Protein AF-A0A4Y7TTW5-F1 (afdb_monomer)

InterPro domains:
  IPR001810 F-box domain [PF12937] (68-120)
  IPR036047 F-box-like domain superfamily [SSF81383] (67-122)

Mean predicted aligned error: 18.16 Å

Solvent-accessible surface area (backbone atoms only — not comparable to full-atom values): 12099 Å² total; per-residue (Å²): 134,79,77,80,62,93,58,67,86,47,78,89,46,100,67,80,79,52,74,68,55,50,54,53,48,52,53,52,47,52,53,53,50,54,51,49,53,54,49,52,55,48,50,54,52,51,50,53,53,50,54,53,50,53,51,50,54,50,50,53,51,60,71,66,32,67,78,78,72,54,56,70,68,59,53,47,53,51,51,51,55,51,68,69,48,74,83,71,57,90,70,49,54,54,59,56,46,33,69,71,43,75,68,40,25,52,53,44,72,72,35,68,79,66,63,75,72,78,88,79,82,77,79,70,86,62,79,79,63,66,81,74,75,74,73,64,93,79,74,74,61,100,77,78,73,85,85,78,87,80,79,85,76,80,80,76,85,86,89,84,86,86,86,90,85,83,91,82,89,85,82,88,86,78,70,93,77,81,72,130

Secondary structure (DSSP, 8-state):
-PPPPTTGGGTTS-----HHHHHHHHHHHHHHHHHHHHHHHHHHHHHHHHHHHHHHHHHHHHHH-GGGTS-HHHHHHHHHHHHHSSSPPSSPHHHHHHTS-HHHHHHHHH-GGGGS--------SSTT--------TT---TT------PPPPPPPPS--PPPP--S----PPPPTT---

Radius of gyration: 36.44 Å; Cα contacts (8 Å, |Δi|>4): 43; chains: 1; bounding box: 102×29×71 Å

Organism: Coprinellus micaceus (NCBI:txid71717)

Foldseek 3Di:
DDDPDPCPVPPPPPDDDDPVVVVVVVVVVVVVVVVVVVVVVVVVVVVVVVVVVVVVVVVVCVVVPVVVVDDLVVVVVVLVVQQVDPPADPVGSLVVQLPPDPSSVCSSVVDCSSVPDHDDPDPVVDVVVDPPPPPPPPPDDVPDDDDDDDDDDDDDDDDDDDDDDDDDDDDDDDDPPPDD

pLDDT: mean 72.81, std 23.51, range [32.44, 98.5]

Sequence (180 aa):
MEDPWPFTQHLDANYVPTSQELDEFEALVAEREAIIDAIDAGMVELERVRTANAQYVRRLRTLGAPVRRLPDDIVLAIFESLVIGEPWSTPHPSVVASHVCRRWTGLALGTPLLWTKIEIRLLLDGLWGKVPQIANENTGAPDGGMKIDYVEPCAPPQNLAAPTVHKGFRTRVGNPTDRL

Structure (mmCIF, N/CA/C/O backbone):
data_AF-A0A4Y7TTW5-F1
#
_entry.id   AF-A0A4Y7TTW5-F1
#
loop_
_atom_site.group_PDB
_atom_site.id
_atom_site.type_symbol
_atom_site.label_atom_id
_atom_site.label_alt_id
_atom_site.label_comp_id
_atom_site.label_asym_id
_atom_site.label_entity_id
_atom_site.label_seq_id
_atom_site.pdbx_PDB_ins_code
_atom_site.Cartn_x
_atom_site.Cartn_y
_atom_site.Cartn_z
_atom_site.occupancy
_atom_site.B_iso_or_equiv
_atom_site.auth_seq_id
_atom_site.auth_comp_id
_atom_site.auth_asym_id
_atom_site.auth_atom_id
_atom_site.pdbx_PDB_model_num
ATOM 1 N N . MET A 1 1 ? -34.837 12.795 13.306 1.00 40.19 1 MET A N 1
ATOM 2 C CA . MET A 1 1 ? -35.490 13.431 14.463 1.00 40.19 1 MET A CA 1
ATOM 3 C C . MET A 1 1 ? -35.190 12.474 15.596 1.00 40.19 1 MET A C 1
ATOM 5 O O . MET A 1 1 ? -35.740 11.386 15.578 1.00 40.19 1 MET A O 1
ATOM 9 N N . GLU A 1 2 ? -34.153 12.748 16.384 1.00 52.72 2 GLU A N 1
ATOM 10 C CA . GLU A 1 2 ? -33.814 11.890 17.526 1.00 52.72 2 GLU A CA 1
ATOM 11 C C . GLU A 1 2 ? -34.871 12.120 18.602 1.00 52.72 2 GLU A C 1
ATOM 13 O O . GLU A 1 2 ? -35.199 13.274 18.891 1.00 52.72 2 GLU A O 1
ATOM 18 N N . ASP A 1 3 ? -35.450 11.042 19.129 1.00 60.59 3 ASP A N 1
ATOM 19 C CA . ASP A 1 3 ? -36.375 11.150 20.251 1.00 60.59 3 ASP A CA 1
ATOM 20 C C . ASP A 1 3 ? -35.634 11.780 21.441 1.00 60.59 3 ASP A C 1
ATOM 22 O O . ASP A 1 3 ? -34.501 11.375 21.729 1.00 60.59 3 ASP A O 1
ATOM 26 N N . PRO A 1 4 ? -36.220 12.789 22.116 1.00 64.81 4 PRO A N 1
ATOM 27 C CA . PRO A 1 4 ? -35.570 13.449 23.238 1.00 64.81 4 PRO A CA 1
ATOM 28 C C . PRO A 1 4 ? -35.200 12.419 24.302 1.00 64.81 4 PRO A C 1
ATOM 30 O O . PRO A 1 4 ? -36.057 11.678 24.783 1.00 64.81 4 PRO A O 1
ATOM 33 N N . TRP A 1 5 ? -33.918 12.372 24.662 1.00 68.44 5 TRP A N 1
ATOM 34 C CA . TRP A 1 5 ? -33.421 11.428 25.653 1.00 68.44 5 TRP A CA 1
ATOM 35 C C . TRP A 1 5 ? -34.174 11.633 26.984 1.00 68.44 5 TRP A C 1
ATOM 37 O O . TRP A 1 5 ? -34.259 12.773 27.460 1.00 68.44 5 TRP A O 1
ATOM 47 N N . PRO A 1 6 ? -34.734 10.574 27.599 1.00 71.06 6 PRO A N 1
ATOM 48 C CA . PRO A 1 6 ? -35.656 10.694 28.733 1.00 71.06 6 PRO A CA 1
ATOM 49 C C . PRO A 1 6 ? -35.081 11.422 29.959 1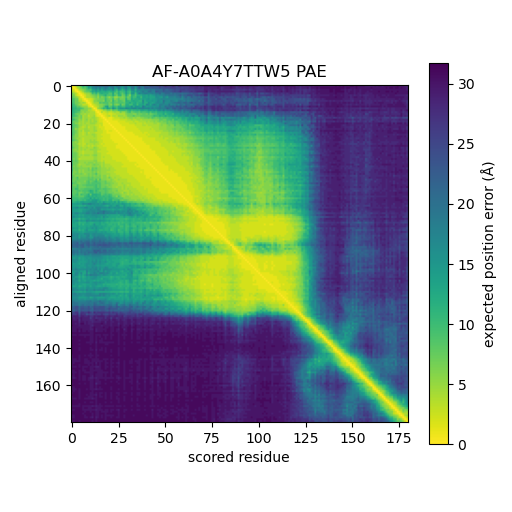.00 71.06 6 PRO A C 1
ATOM 51 O O . PRO A 1 6 ? -35.841 11.946 30.769 1.00 71.06 6 PRO A O 1
ATOM 54 N N . PHE A 1 7 ? -33.756 11.540 30.067 1.00 71.44 7 PHE A N 1
ATOM 55 C CA . PHE A 1 7 ? -33.074 12.138 31.218 1.00 71.44 7 PHE A CA 1
ATOM 56 C C . PHE A 1 7 ? -32.397 13.481 30.919 1.00 71.44 7 PHE A C 1
ATOM 58 O O . PHE A 1 7 ? -31.634 13.989 31.738 1.00 71.44 7 PHE A O 1
ATOM 65 N N . THR A 1 8 ? -32.712 14.105 29.778 1.00 74.69 8 THR A N 1
ATOM 66 C CA . THR A 1 8 ? -32.114 15.390 29.357 1.00 74.69 8 THR A CA 1
ATOM 67 C C . THR A 1 8 ? -32.254 16.482 30.430 1.00 74.69 8 THR A C 1
ATOM 69 O O . THR A 1 8 ? -31.367 17.311 30.598 1.00 74.69 8 THR A O 1
ATOM 72 N N . GLN A 1 9 ? -33.334 16.443 31.216 1.00 75.44 9 GLN A N 1
ATOM 73 C CA . GLN A 1 9 ? -33.619 17.380 32.310 1.00 75.44 9 GLN A CA 1
ATOM 74 C C . GLN A 1 9 ? -32.688 17.260 33.538 1.00 75.44 9 GLN A C 1
ATOM 76 O O . GLN A 1 9 ? -32.715 18.137 34.399 1.00 75.44 9 GLN A O 1
ATOM 81 N N . HIS A 1 10 ? -31.877 16.201 33.638 1.00 73.12 10 HIS A N 1
ATOM 82 C CA . HIS A 1 10 ? -31.007 15.927 34.791 1.00 73.12 10 HIS A CA 1
ATOM 83 C C . HIS A 1 10 ? -29.519 16.227 34.539 1.00 73.12 10 HIS A C 1
ATOM 85 O O . HIS A 1 10 ? -28.733 16.143 35.476 1.00 73.12 10 HIS A O 1
ATOM 91 N N . LEU A 1 11 ? -29.128 16.610 33.314 1.00 69.38 11 LEU A N 1
ATOM 92 C CA . LEU A 1 11 ? -27.720 16.823 32.933 1.00 69.38 11 LEU A CA 1
ATOM 93 C C . LEU A 1 11 ? -27.059 18.039 33.610 1.00 69.38 11 LEU A C 1
ATOM 95 O O . LEU A 1 11 ? -25.856 18.010 33.848 1.00 69.38 11 LEU A O 1
ATOM 99 N N . ASP A 1 12 ? -27.841 19.065 33.966 1.00 63.00 12 ASP A N 1
ATOM 100 C CA . ASP A 1 12 ? -27.359 20.309 34.598 1.00 63.00 12 ASP A CA 1
ATOM 101 C C . ASP A 1 12 ? -27.805 20.465 36.068 1.00 63.00 12 ASP A C 1
ATOM 103 O O . ASP A 1 12 ? -27.573 21.496 36.705 1.00 63.00 12 ASP A O 1
ATOM 107 N N . ALA A 1 13 ? -28.474 19.455 36.629 1.00 71.12 13 ALA A N 1
ATOM 108 C CA . ALA A 1 13 ? -28.897 19.442 38.025 1.00 71.12 13 ALA A CA 1
ATOM 109 C C . ALA A 1 13 ? -27.893 18.638 38.867 1.00 71.12 13 ALA A C 1
ATOM 111 O O . ALA A 1 13 ? -27.373 17.628 38.407 1.00 71.12 13 ALA A O 1
ATOM 112 N N . ASN A 1 14 ? -27.676 19.013 40.137 1.00 78.94 14 ASN A N 1
ATOM 113 C CA . ASN A 1 14 ? -26.988 18.167 41.137 1.00 78.94 14 ASN A CA 1
ATOM 114 C C . ASN A 1 14 ? -27.860 16.953 41.529 1.00 78.94 14 ASN A C 1
ATOM 116 O O . ASN A 1 14 ? -28.123 16.698 42.704 1.00 78.94 14 ASN A O 1
ATOM 120 N N . TYR A 1 15 ? -28.402 16.268 40.532 1.00 82.56 15 TYR A N 1
ATOM 121 C CA . TYR A 1 15 ? -29.315 15.160 40.671 1.00 82.56 15 TYR A CA 1
ATOM 122 C C . TYR A 1 15 ? -28.525 13.885 40.966 1.00 82.56 15 TYR A C 1
ATOM 124 O O . TYR A 1 15 ? -27.524 13.597 40.314 1.00 82.56 15 TYR A O 1
ATOM 132 N N . VAL A 1 16 ? -28.976 13.137 41.971 1.00 84.19 16 VAL A N 1
ATOM 133 C CA . VAL A 1 16 ? -28.389 11.852 42.358 1.00 84.19 16 VAL A CA 1
ATOM 134 C C . VAL A 1 16 ? -29.354 10.757 41.901 1.00 84.19 16 VAL A C 1
ATOM 136 O O . VAL A 1 16 ? -30.448 10.679 42.467 1.00 84.19 16 VAL A O 1
ATOM 139 N N . PRO A 1 17 ? -28.985 9.944 40.895 1.00 84.62 17 PRO A N 1
ATOM 140 C CA . PRO A 1 17 ? -29.837 8.870 40.399 1.00 84.62 17 PRO A CA 1
ATOM 141 C C . PRO A 1 17 ? -30.109 7.809 41.463 1.00 84.62 17 PRO A C 1
ATOM 143 O O . PRO A 1 17 ? -29.261 7.506 42.308 1.00 84.62 17 PRO A O 1
ATOM 146 N N . THR A 1 18 ? -31.293 7.214 41.399 1.00 88.56 18 THR A N 1
ATOM 147 C CA . THR A 1 18 ? -31.642 6.016 42.163 1.00 88.56 18 THR A CA 1
ATOM 148 C C . THR A 1 18 ? -30.970 4.776 41.567 1.00 88.56 18 THR A C 1
ATOM 150 O O . THR A 1 18 ? -30.535 4.781 40.419 1.00 88.56 18 THR A O 1
ATOM 153 N N . SER A 1 19 ? -30.895 3.677 42.326 1.00 88.62 19 SER A N 1
ATOM 154 C CA . SER A 1 19 ? -30.292 2.429 41.830 1.00 88.62 19 SER A CA 1
ATOM 155 C C . SER A 1 19 ? -30.999 1.878 40.589 1.00 88.62 19 SER A C 1
ATOM 157 O O . SER A 1 19 ? -30.339 1.375 39.695 1.00 88.62 19 SER A O 1
ATOM 159 N N . GLN A 1 20 ? -32.325 2.019 40.512 1.00 86.94 20 GLN A N 1
ATOM 160 C CA . GLN A 1 20 ? -33.097 1.585 39.349 1.00 86.94 20 GLN A CA 1
ATOM 161 C C . GLN A 1 20 ? -32.764 2.419 38.101 1.00 86.94 20 GLN A C 1
ATOM 163 O O . GLN A 1 20 ? -32.631 1.872 37.014 1.00 86.94 20 GLN A O 1
ATOM 168 N N . GLU A 1 21 ? -32.592 3.734 38.249 1.00 86.50 21 GLU A N 1
ATOM 169 C CA . GLU A 1 21 ? -32.209 4.606 37.130 1.00 86.50 21 GLU A CA 1
ATOM 170 C C . GLU A 1 21 ? -30.778 4.326 36.659 1.00 86.50 21 GLU A C 1
ATOM 172 O O . GLU A 1 21 ? -30.504 4.414 35.466 1.00 86.50 21 GLU A O 1
ATOM 177 N N . LEU A 1 22 ? -29.876 3.932 37.567 1.00 88.31 22 LEU A N 1
ATOM 178 C CA . LEU A 1 22 ? -28.539 3.464 37.191 1.00 88.31 22 LEU A CA 1
ATOM 179 C C . LEU A 1 22 ? -28.605 2.191 36.334 1.00 88.31 22 LEU A C 1
ATOM 181 O O . LEU A 1 22 ? -27.947 2.145 35.297 1.00 88.31 22 LEU A O 1
ATOM 185 N N . ASP A 1 23 ? -29.436 1.213 36.705 1.00 90.62 23 ASP A N 1
ATOM 186 C CA . ASP A 1 23 ? -29.637 -0.006 35.906 1.00 90.62 23 ASP A CA 1
ATOM 187 C C . ASP A 1 23 ? -30.211 0.324 34.511 1.00 90.62 23 ASP A C 1
ATOM 189 O O . ASP A 1 23 ? -29.796 -0.244 33.498 1.00 90.62 23 ASP A O 1
ATOM 193 N N . GLU A 1 24 ? -31.144 1.280 34.433 1.00 88.31 24 GLU A N 1
ATOM 194 C CA . GLU A 1 24 ? -31.705 1.771 33.168 1.00 88.31 24 GLU A CA 1
ATOM 195 C C . GLU A 1 24 ? -30.649 2.489 32.306 1.00 88.31 24 GLU A C 1
ATOM 197 O O . GLU A 1 24 ? -30.620 2.306 31.085 1.00 88.31 24 GLU A O 1
ATOM 202 N N . PHE A 1 25 ? -29.742 3.265 32.912 1.00 87.94 25 PHE A N 1
ATOM 203 C CA . PHE A 1 25 ? -28.619 3.881 32.197 1.00 87.94 25 PHE A CA 1
ATOM 204 C C . PHE A 1 25 ? -27.651 2.841 31.657 1.00 87.94 25 PHE A C 1
ATOM 206 O O . PHE A 1 25 ? -27.260 2.937 30.496 1.00 87.94 25 PHE A O 1
ATOM 213 N N . GLU A 1 26 ? -27.276 1.854 32.468 1.00 92.00 26 GLU A N 1
ATOM 214 C CA . GLU A 1 26 ? -26.383 0.781 32.037 1.00 92.00 26 GLU A CA 1
ATOM 215 C C . GLU A 1 26 ? -26.992 -0.006 30.875 1.00 92.00 26 GLU A C 1
ATOM 217 O O . GLU A 1 26 ? -26.307 -0.266 29.886 1.00 92.00 26 GLU A O 1
ATOM 222 N N . ALA A 1 27 ? -28.294 -0.303 30.930 1.00 92.19 27 ALA A N 1
ATOM 223 C CA . ALA A 1 27 ? -28.998 -0.959 29.833 1.00 92.19 27 ALA A CA 1
ATOM 224 C C . ALA A 1 27 ? -28.984 -0.120 28.542 1.00 92.19 27 ALA A C 1
ATOM 226 O O . ALA A 1 27 ? -28.714 -0.652 27.463 1.00 92.19 27 ALA A O 1
ATOM 227 N N . LEU A 1 28 ? -29.228 1.192 28.640 1.00 90.62 28 LEU A N 1
ATOM 228 C CA . LEU A 1 28 ? -29.180 2.103 27.492 1.00 90.62 28 LEU A CA 1
ATOM 229 C C . LEU A 1 28 ? -27.765 2.257 26.926 1.00 90.62 28 LEU A C 1
ATOM 231 O O . LEU A 1 28 ? -27.595 2.298 25.708 1.00 90.62 28 LEU A O 1
ATOM 235 N N . VAL A 1 29 ? -26.749 2.346 27.785 1.00 93.38 29 VAL A N 1
ATOM 236 C CA . VAL A 1 29 ? -25.346 2.400 27.359 1.00 93.38 29 VAL A CA 1
ATOM 237 C C . VAL A 1 29 ? -24.987 1.115 26.625 1.00 93.38 29 VAL A C 1
ATOM 239 O O . VAL A 1 29 ? -24.511 1.197 25.497 1.00 93.38 29 VAL A O 1
ATOM 242 N N . ALA A 1 30 ? -25.318 -0.050 27.186 1.00 96.00 30 ALA A N 1
ATOM 243 C CA . ALA A 1 30 ? -25.062 -1.341 26.555 1.00 96.00 30 ALA A CA 1
ATOM 244 C C . ALA A 1 30 ? -25.761 -1.478 25.189 1.00 96.00 30 ALA A C 1
ATOM 246 O O . ALA A 1 30 ? -25.174 -1.992 24.237 1.00 96.00 30 ALA A O 1
ATOM 247 N N . GLU A 1 31 ? -26.997 -0.984 25.050 1.00 94.94 31 GLU A N 1
ATOM 248 C CA . GLU A 1 31 ? -27.697 -0.947 23.760 1.00 94.94 31 GLU A CA 1
ATOM 249 C C . GLU A 1 31 ? -26.951 -0.078 22.734 1.00 94.94 31 GLU A C 1
ATOM 251 O O . GLU A 1 31 ? -26.759 -0.483 21.584 1.00 94.94 31 GLU A O 1
ATOM 256 N N . ARG A 1 32 ? -26.512 1.121 23.134 1.00 94.81 32 ARG A N 1
ATOM 257 C CA . ARG A 1 32 ? -25.793 2.042 22.242 1.00 94.81 32 ARG A CA 1
ATOM 258 C C . ARG A 1 32 ? -24.409 1.523 21.874 1.00 94.81 32 ARG A C 1
ATOM 260 O O . ARG A 1 32 ? -24.029 1.647 20.712 1.00 94.81 32 ARG A O 1
ATOM 267 N N . GLU A 1 33 ? -23.699 0.908 22.811 1.00 97.44 33 GLU A N 1
ATOM 268 C CA . GLU A 1 33 ? -22.424 0.233 22.561 1.00 97.44 33 GLU A CA 1
ATOM 269 C C . GLU A 1 33 ? -22.593 -0.913 21.560 1.00 97.44 33 GLU A C 1
ATOM 271 O O . GLU A 1 33 ? -21.849 -0.975 20.587 1.00 97.44 33 GLU A O 1
ATOM 276 N N . ALA A 1 34 ? -23.641 -1.734 21.685 1.00 97.81 34 ALA A N 1
ATOM 277 C CA . ALA A 1 34 ? -23.914 -2.797 20.716 1.00 97.81 34 ALA A CA 1
ATOM 278 C C . ALA A 1 34 ? -24.182 -2.260 19.294 1.00 97.81 34 A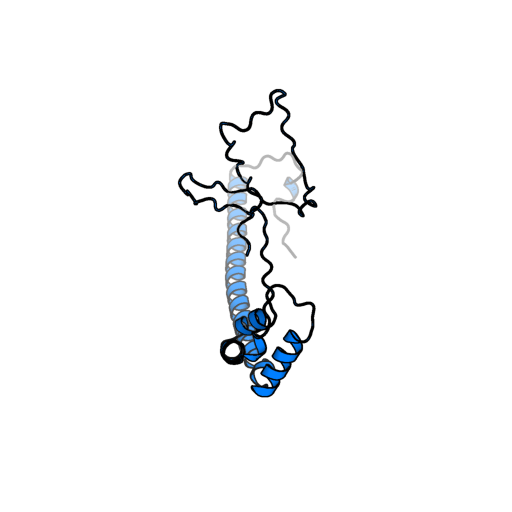LA A C 1
ATOM 280 O O . ALA A 1 34 ? -23.797 -2.886 18.302 1.00 97.81 34 ALA A O 1
ATOM 281 N N . ILE A 1 35 ? -24.830 -1.094 19.169 1.00 97.75 35 ILE A N 1
ATOM 282 C CA . ILE A 1 35 ? -25.019 -0.423 17.873 1.00 97.75 35 ILE A CA 1
ATOM 283 C C . ILE A 1 35 ? -23.680 0.075 17.319 1.00 97.75 35 ILE A C 1
ATOM 285 O O . ILE A 1 35 ? -23.423 -0.096 16.126 1.00 97.75 35 ILE A O 1
ATOM 289 N N . ILE A 1 36 ? -22.836 0.676 18.162 1.00 98.19 36 ILE A N 1
ATOM 290 C CA . ILE A 1 36 ? -21.491 1.125 17.775 1.00 98.19 36 ILE A CA 1
ATOM 291 C C . ILE A 1 36 ? -20.669 -0.066 17.279 1.00 98.19 36 ILE A C 1
ATOM 293 O O . ILE A 1 36 ? -20.159 -0.017 16.163 1.00 98.19 36 ILE A O 1
ATOM 297 N N . ASP A 1 37 ? -20.649 -1.171 18.022 1.00 98.38 37 ASP A N 1
ATOM 298 C CA . ASP A 1 37 ? -19.934 -2.391 17.645 1.00 98.38 37 ASP A CA 1
ATOM 299 C C . ASP A 1 37 ? -20.419 -2.953 16.301 1.00 98.38 37 ASP A C 1
ATOM 301 O O . ASP A 1 37 ? -19.624 -3.392 15.464 1.00 98.38 37 ASP A O 1
ATOM 305 N N . ALA A 1 38 ? -21.731 -2.919 16.053 1.00 98.12 38 ALA A N 1
ATOM 306 C CA . ALA A 1 38 ? -22.300 -3.351 14.780 1.00 98.12 38 ALA A CA 1
ATOM 307 C C . ALA A 1 38 ? -21.883 -2.435 13.615 1.00 98.12 38 ALA A C 1
ATOM 309 O O . ALA A 1 38 ? -21.588 -2.923 12.517 1.00 98.12 38 ALA A O 1
ATOM 310 N N . ILE A 1 39 ? -21.840 -1.118 13.838 1.00 98.25 39 ILE A N 1
ATOM 311 C CA . ILE A 1 39 ? -21.359 -0.144 12.850 1.00 98.25 39 ILE A CA 1
ATOM 312 C C . ILE A 1 39 ? -19.873 -0.367 12.570 1.00 98.25 39 ILE A C 1
ATOM 314 O O . ILE A 1 39 ? -19.487 -0.443 11.402 1.00 98.25 39 ILE A O 1
ATOM 318 N N . ASP A 1 40 ? -19.059 -0.531 13.609 1.00 98.44 40 ASP A N 1
ATOM 319 C CA . ASP A 1 40 ? -17.620 -0.752 13.491 1.00 98.44 40 ASP A CA 1
ATOM 320 C C . ASP A 1 40 ? -17.318 -2.056 12.745 1.00 98.44 40 ASP A C 1
ATOM 322 O O . ASP A 1 40 ? -16.493 -2.079 11.825 1.00 98.44 40 ASP A O 1
ATOM 326 N N . ALA A 1 41 ? -18.057 -3.130 13.037 1.00 97.50 41 ALA A N 1
ATOM 327 C CA . ALA A 1 41 ? -17.984 -4.372 12.272 1.00 97.50 41 ALA A CA 1
ATOM 328 C C . ALA A 1 41 ? -18.329 -4.151 10.787 1.00 97.50 41 ALA A C 1
ATOM 330 O O . ALA A 1 41 ? -17.643 -4.665 9.895 1.00 97.50 41 ALA A O 1
ATOM 331 N N . GLY A 1 42 ? -19.353 -3.339 10.505 1.00 98.31 42 GLY A N 1
ATOM 332 C CA . GLY A 1 42 ? -19.706 -2.925 9.149 1.00 98.31 42 GLY A CA 1
ATOM 333 C C . GLY A 1 42 ? -18.588 -2.140 8.456 1.00 98.31 42 GLY A C 1
ATOM 334 O O . GLY A 1 42 ? -18.258 -2.422 7.302 1.00 98.31 42 GLY A O 1
ATOM 335 N N . MET A 1 43 ? -17.959 -1.191 9.152 1.00 98.31 43 MET A N 1
ATOM 336 C CA . MET A 1 43 ? -16.842 -0.399 8.631 1.00 98.31 43 MET A CA 1
ATOM 337 C C . MET A 1 43 ? -15.639 -1.273 8.271 1.00 98.31 43 MET A C 1
ATOM 339 O O . MET A 1 43 ? -15.047 -1.085 7.205 1.00 98.31 43 MET A O 1
ATOM 343 N N . VAL A 1 44 ? -15.308 -2.256 9.112 1.00 98.38 44 VAL A N 1
ATOM 344 C CA . VAL A 1 44 ? -14.222 -3.210 8.847 1.00 98.38 44 VAL A CA 1
ATOM 345 C C . VAL A 1 44 ? -14.482 -3.995 7.560 1.00 98.38 44 VAL A C 1
ATOM 347 O O . VAL A 1 44 ? -13.592 -4.100 6.710 1.00 98.38 44 VAL A O 1
ATOM 350 N N . GLU A 1 45 ? -15.698 -4.511 7.369 1.00 97.88 45 GLU A N 1
ATOM 351 C CA . GLU A 1 45 ? -16.034 -5.261 6.155 1.00 97.88 45 GLU A CA 1
ATOM 352 C C . GLU A 1 45 ? -16.033 -4.366 4.909 1.00 97.88 45 GLU A C 1
ATOM 354 O O . GLU A 1 45 ? -15.476 -4.739 3.870 1.00 97.88 45 GLU A O 1
ATOM 359 N N . LEU A 1 46 ? -16.589 -3.155 5.000 1.00 98.31 46 LEU A N 1
ATOM 360 C CA . LEU A 1 46 ? -16.570 -2.204 3.889 1.00 98.31 46 LEU A CA 1
ATOM 361 C C . LEU A 1 46 ? -15.138 -1.825 3.492 1.00 98.31 46 LEU A C 1
ATOM 363 O O . LEU A 1 46 ? -14.829 -1.789 2.296 1.00 98.31 46 LEU A O 1
ATOM 367 N N . GLU A 1 47 ? -14.241 -1.597 4.453 1.00 98.44 47 GLU A N 1
ATOM 368 C CA . GLU A 1 47 ? -12.840 -1.293 4.152 1.00 98.44 47 GLU A CA 1
ATOM 369 C C . GLU A 1 47 ? -12.127 -2.502 3.531 1.00 98.44 47 GLU A C 1
ATOM 371 O O . GLU A 1 47 ? -11.336 -2.356 2.591 1.00 98.44 47 GLU A O 1
ATOM 376 N N . ARG A 1 48 ? -12.458 -3.726 3.955 1.00 98.25 48 ARG A N 1
ATOM 377 C CA . ARG A 1 48 ? -11.959 -4.953 3.315 1.00 98.25 48 ARG A CA 1
ATOM 378 C C . ARG A 1 48 ? -12.385 -5.031 1.847 1.00 98.25 48 ARG A C 1
ATOM 380 O O . ARG A 1 48 ? -11.560 -5.292 0.967 1.00 98.25 48 ARG A O 1
ATOM 387 N N . VAL A 1 49 ? -13.654 -4.759 1.549 1.00 98.31 49 VAL A N 1
ATOM 388 C CA . VAL A 1 49 ? -14.169 -4.750 0.170 1.00 98.31 49 VAL A CA 1
ATOM 389 C C . VAL A 1 49 ? -13.524 -3.630 -0.648 1.00 98.31 49 VAL A C 1
ATOM 391 O O . VAL A 1 49 ? -13.103 -3.851 -1.790 1.00 98.31 49 VAL A O 1
ATOM 394 N N . ARG A 1 50 ? -13.392 -2.432 -0.073 1.00 98.50 50 ARG A N 1
ATOM 395 C CA . ARG A 1 50 ? -12.750 -1.278 -0.710 1.00 98.50 50 ARG A CA 1
ATOM 396 C C . ARG A 1 50 ? -11.295 -1.567 -1.062 1.00 98.50 50 ARG A C 1
ATOM 398 O O . ARG A 1 50 ? -10.888 -1.343 -2.204 1.00 98.50 50 ARG A O 1
ATOM 405 N N . THR A 1 51 ? -10.516 -2.085 -0.117 1.00 98.31 51 THR A N 1
ATOM 406 C CA . THR A 1 51 ? -9.098 -2.411 -0.325 1.00 98.31 51 THR A CA 1
ATOM 407 C C . THR A 1 51 ? -8.923 -3.492 -1.390 1.00 98.31 51 THR A C 1
ATOM 409 O O . THR A 1 51 ? -8.078 -3.337 -2.277 1.00 98.31 51 THR A O 1
ATOM 412 N N . ALA A 1 52 ? -9.761 -4.534 -1.394 1.00 98.00 52 ALA A N 1
ATOM 413 C CA . ALA A 1 52 ? -9.748 -5.565 -2.431 1.00 98.00 52 ALA A CA 1
ATOM 414 C C . ALA A 1 52 ? -10.031 -4.989 -3.833 1.00 98.00 52 ALA A C 1
ATOM 416 O O . ALA A 1 52 ? -9.283 -5.249 -4.783 1.00 98.00 52 ALA A O 1
ATOM 417 N N . ASN A 1 53 ? -11.057 -4.143 -3.966 1.00 98.25 53 ASN A N 1
ATOM 418 C CA . ASN A 1 53 ? -11.392 -3.490 -5.235 1.00 98.25 53 ASN A CA 1
ATOM 419 C C . ASN A 1 53 ? -10.297 -2.521 -5.698 1.00 98.25 53 ASN A C 1
ATOM 421 O O . ASN A 1 53 ? -9.910 -2.532 -6.869 1.00 98.25 53 ASN A O 1
ATOM 425 N N . ALA A 1 54 ? -9.737 -1.723 -4.788 1.00 98.12 54 ALA A N 1
ATOM 426 C CA . ALA A 1 54 ? -8.634 -0.818 -5.095 1.00 98.12 54 ALA A CA 1
AT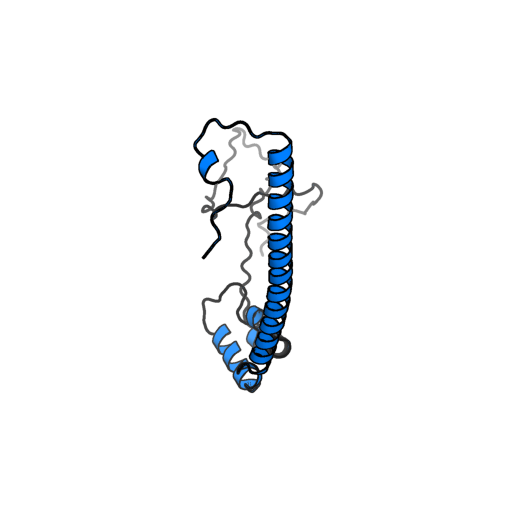OM 427 C C . ALA A 1 54 ? -7.406 -1.583 -5.618 1.00 98.12 54 ALA A C 1
ATOM 429 O O . ALA A 1 54 ? -6.792 -1.184 -6.615 1.00 98.12 54 ALA A O 1
ATOM 430 N N . GLN A 1 55 ? -7.074 -2.725 -5.003 1.00 97.69 55 GLN A N 1
ATOM 431 C CA . GLN A 1 55 ? -6.013 -3.605 -5.491 1.00 97.69 55 GLN A CA 1
ATOM 432 C C . GLN A 1 55 ? -6.325 -4.166 -6.882 1.00 97.69 55 GLN A C 1
ATOM 434 O O . GLN A 1 55 ? -5.440 -4.187 -7.741 1.00 97.69 55 GLN A O 1
ATOM 439 N N . TYR A 1 56 ? -7.564 -4.595 -7.129 1.00 97.31 56 TYR A N 1
ATOM 440 C CA . TYR A 1 56 ? -7.987 -5.111 -8.429 1.00 97.31 56 TYR A CA 1
ATOM 441 C C . TYR A 1 56 ? -7.861 -4.052 -9.534 1.00 97.31 56 TYR A C 1
ATOM 443 O O . TYR A 1 56 ? -7.196 -4.286 -10.547 1.00 97.31 56 TYR A O 1
ATOM 451 N N . VAL A 1 57 ? -8.374 -2.841 -9.297 1.00 97.44 57 VAL A N 1
ATOM 452 C CA . VAL A 1 57 ? -8.237 -1.699 -10.216 1.00 97.44 57 VAL A CA 1
ATOM 453 C C . VAL A 1 57 ? -6.765 -1.374 -10.479 1.00 97.44 57 VAL A C 1
ATOM 455 O O . VAL A 1 57 ? -6.370 -1.181 -11.631 1.00 97.44 57 VAL A O 1
ATOM 458 N N . ARG A 1 58 ? -5.917 -1.359 -9.440 1.00 95.44 58 ARG A N 1
ATOM 459 C CA . ARG A 1 58 ? -4.472 -1.128 -9.593 1.00 95.44 58 ARG A CA 1
ATOM 460 C C . ARG A 1 58 ? -3.820 -2.184 -10.487 1.00 95.44 58 ARG A C 1
ATOM 462 O O . ARG A 1 58 ? -3.009 -1.833 -11.347 1.00 95.44 58 ARG A O 1
ATOM 469 N N . ARG A 1 59 ? -4.169 -3.463 -10.317 1.00 92.50 59 ARG A N 1
ATOM 470 C CA . ARG A 1 59 ? -3.661 -4.558 -11.160 1.00 92.50 59 ARG A CA 1
ATOM 471 C C . ARG A 1 59 ? -4.064 -4.353 -12.618 1.00 92.50 59 ARG A C 1
ATOM 473 O O . ARG A 1 59 ? -3.186 -4.364 -13.476 1.00 92.50 59 ARG A O 1
ATOM 480 N N . LEU A 1 60 ? -5.340 -4.075 -12.893 1.00 93.00 60 LEU A N 1
ATOM 481 C CA . LEU A 1 60 ? -5.825 -3.817 -14.255 1.00 93.00 60 LEU A CA 1
ATOM 482 C C . LEU A 1 60 ? -5.137 -2.609 -14.902 1.00 93.00 60 LEU A C 1
ATOM 484 O O . LEU A 1 60 ? -4.666 -2.704 -16.033 1.00 93.00 60 LEU A O 1
ATOM 488 N N . ARG A 1 61 ? -4.987 -1.498 -14.170 1.00 91.06 61 ARG A N 1
ATOM 489 C CA . ARG A 1 61 ? -4.244 -0.321 -14.655 1.00 91.06 61 ARG A CA 1
ATOM 490 C C . ARG A 1 61 ? -2.788 -0.651 -14.964 1.00 91.06 61 ARG A C 1
ATOM 492 O O . ARG A 1 61 ? -2.254 -0.183 -15.962 1.00 91.06 61 ARG A O 1
ATOM 499 N N . THR A 1 62 ? -2.161 -1.494 -14.146 1.00 87.19 62 THR A N 1
ATOM 500 C CA . THR A 1 62 ? -0.780 -1.933 -14.372 1.00 87.19 62 THR A CA 1
ATOM 501 C C . THR A 1 62 ? -0.680 -2.806 -15.624 1.00 87.19 62 THR A C 1
ATOM 503 O O . THR A 1 62 ? 0.271 -2.646 -16.383 1.00 87.19 62 THR A O 1
ATOM 506 N N . LEU A 1 63 ? -1.649 -3.695 -15.881 1.00 86.06 63 LEU A N 1
ATOM 507 C CA . LEU A 1 63 ? -1.725 -4.469 -17.130 1.00 86.06 63 LEU A CA 1
ATOM 508 C C . LEU A 1 63 ? -1.926 -3.562 -18.352 1.00 86.06 63 LEU A C 1
ATOM 510 O O . LEU A 1 63 ? -1.298 -3.779 -19.384 1.00 86.06 63 LEU A O 1
ATOM 514 N N . GLY A 1 64 ? -2.765 -2.535 -18.219 1.00 86.12 64 GLY A N 1
ATOM 515 C CA . GLY A 1 64 ? -3.054 -1.572 -19.279 1.00 86.12 64 GLY A CA 1
ATOM 516 C C . GLY A 1 64 ? -1.966 -0.520 -19.512 1.00 86.12 64 GLY A C 1
ATOM 517 O O . GLY A 1 64 ? -2.079 0.234 -20.482 1.00 86.12 64 GLY A O 1
ATOM 518 N N . ALA A 1 65 ? -0.936 -0.463 -18.661 1.00 84.62 65 ALA A N 1
ATOM 519 C CA . ALA A 1 65 ? 0.085 0.578 -18.684 1.00 84.62 65 ALA A CA 1
ATOM 520 C C . ALA A 1 65 ? 0.799 0.647 -20.053 1.00 84.62 65 ALA A C 1
ATOM 522 O O . ALA A 1 65 ? 1.258 -0.390 -20.546 1.00 84.62 65 ALA A O 1
ATOM 523 N N . PRO A 1 66 ? 0.952 1.845 -20.658 1.00 80.50 66 PRO A N 1
ATOM 524 C CA . PRO A 1 66 ? 1.552 2.007 -21.987 1.00 80.50 66 PRO A CA 1
ATOM 525 C C . PRO A 1 66 ? 2.941 1.378 -22.116 1.00 80.50 6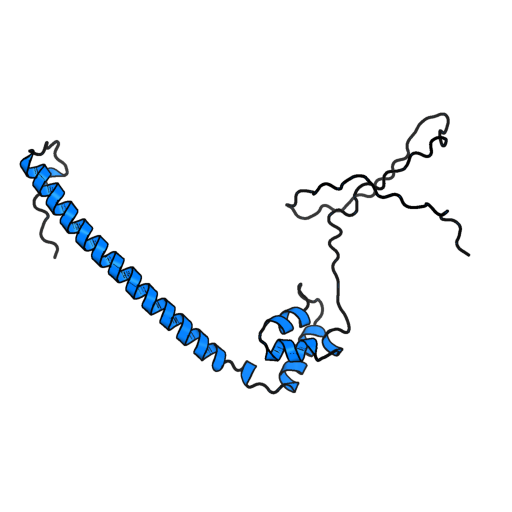6 PRO A C 1
ATOM 527 O O . PRO A 1 66 ? 3.257 0.776 -23.137 1.00 80.50 66 PRO A O 1
ATOM 530 N N . VAL A 1 67 ? 3.729 1.427 -21.039 1.00 81.19 67 VAL A N 1
ATOM 531 C CA . VAL A 1 67 ? 5.085 0.869 -20.967 1.00 81.19 67 VAL A CA 1
ATOM 532 C C . VAL A 1 67 ? 5.163 -0.617 -21.332 1.00 81.19 67 VAL A C 1
ATOM 534 O O . VAL A 1 67 ? 6.180 -1.079 -21.839 1.00 81.19 67 VAL A O 1
ATOM 537 N N . ARG A 1 68 ? 4.079 -1.378 -21.130 1.00 81.12 68 ARG A N 1
ATOM 538 C CA . ARG A 1 68 ? 4.023 -2.799 -21.499 1.00 81.12 6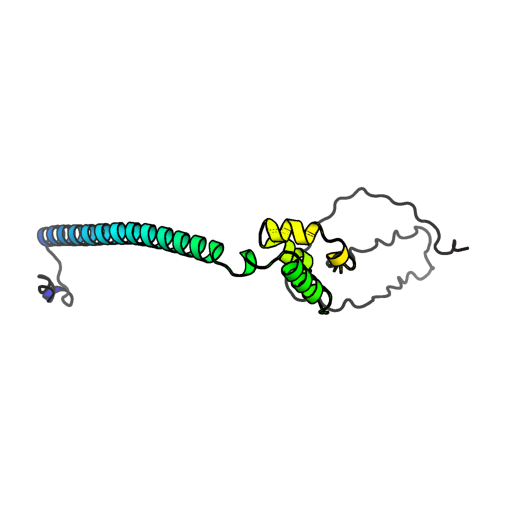8 ARG A CA 1
ATOM 539 C C . ARG A 1 68 ? 3.865 -3.024 -23.001 1.00 81.12 68 ARG A C 1
ATOM 541 O O . ARG A 1 68 ? 4.214 -4.103 -23.463 1.00 81.12 68 ARG A O 1
ATOM 548 N N . ARG A 1 69 ? 3.348 -2.035 -23.737 1.00 84.38 69 ARG A N 1
ATOM 549 C CA . ARG A 1 69 ? 3.092 -2.103 -25.186 1.00 84.38 69 ARG A CA 1
ATOM 550 C C . ARG A 1 69 ? 4.219 -1.513 -26.023 1.00 84.38 69 ARG A C 1
ATOM 552 O O . ARG A 1 69 ? 4.243 -1.740 -27.225 1.00 84.38 69 ARG A O 1
ATOM 559 N N . LEU A 1 70 ? 5.118 -0.744 -25.408 1.00 88.94 70 LEU A N 1
ATOM 560 C CA . LEU A 1 70 ? 6.291 -0.227 -26.102 1.00 88.94 70 LEU A CA 1
ATOM 561 C C . LEU A 1 70 ? 7.145 -1.403 -26.586 1.00 88.94 70 LEU A C 1
ATOM 563 O O . LEU A 1 70 ? 7.359 -2.313 -25.787 1.00 88.94 70 LEU A O 1
ATOM 567 N N . PRO A 1 71 ? 7.634 -1.396 -27.831 1.00 92.19 71 PRO A N 1
ATOM 568 C CA . PRO A 1 71 ? 8.693 -2.289 -28.302 1.00 92.19 71 PRO A CA 1
ATOM 569 C C . PRO A 1 71 ? 9.982 -2.191 -27.461 1.00 92.19 71 PRO A C 1
ATOM 571 O O . PRO A 1 71 ? 10.170 -1.222 -26.723 1.00 92.19 71 PRO A O 1
ATOM 574 N N . ASP A 1 72 ? 10.836 -3.220 -27.500 1.00 93.06 72 ASP A N 1
ATOM 575 C CA . ASP A 1 72 ? 12.062 -3.282 -26.680 1.00 93.06 72 ASP A CA 1
ATOM 576 C C . ASP A 1 72 ? 13.077 -2.191 -27.056 1.00 93.06 72 ASP A C 1
ATOM 578 O O . ASP A 1 72 ? 13.649 -1.564 -26.170 1.00 93.06 72 ASP A O 1
ATOM 582 N N . ASP A 1 73 ? 13.233 -1.900 -28.345 1.00 93.12 73 ASP A N 1
ATOM 583 C CA . ASP A 1 73 ? 14.084 -0.836 -28.890 1.00 93.12 73 ASP A CA 1
ATOM 584 C C . ASP A 1 73 ? 13.691 0.553 -28.371 1.00 93.12 73 ASP A C 1
ATOM 586 O O . ASP A 1 73 ? 14.553 1.327 -27.962 1.00 93.12 73 ASP A O 1
ATOM 590 N N . ILE A 1 74 ? 12.391 0.850 -28.290 1.00 94.19 74 ILE A N 1
ATOM 591 C CA . ILE A 1 74 ? 11.911 2.127 -27.745 1.00 94.19 74 ILE A CA 1
ATOM 592 C C . ILE A 1 74 ? 12.213 2.236 -26.245 1.00 94.19 74 ILE A C 1
ATOM 594 O O . ILE A 1 74 ? 12.592 3.302 -25.763 1.00 94.19 74 ILE A O 1
ATOM 598 N N . VAL A 1 75 ? 12.067 1.142 -25.491 1.00 93.06 75 VAL A N 1
ATOM 599 C CA . VAL A 1 75 ? 12.412 1.121 -24.059 1.00 93.06 75 VAL A CA 1
ATOM 600 C C . VAL A 1 75 ? 13.916 1.325 -23.858 1.00 93.06 75 VAL A C 1
ATOM 602 O O . VAL A 1 75 ? 14.309 2.094 -22.982 1.00 93.06 75 VAL A O 1
ATOM 605 N N . LEU A 1 76 ? 14.750 0.692 -24.682 1.00 93.50 76 LEU A N 1
ATOM 606 C CA . LEU A 1 76 ? 16.202 0.865 -24.640 1.00 93.50 76 LEU A CA 1
ATOM 607 C C . LEU A 1 76 ? 16.619 2.294 -25.001 1.00 93.50 76 LEU A C 1
ATOM 609 O O . LEU A 1 76 ? 17.407 2.882 -24.267 1.00 93.50 76 LEU A O 1
ATOM 613 N N . ALA A 1 77 ? 16.019 2.900 -26.029 1.00 93.50 77 ALA A N 1
ATOM 614 C CA . ALA A 1 77 ? 16.271 4.297 -26.388 1.00 93.50 77 ALA A CA 1
ATOM 615 C C . ALA A 1 77 ? 15.929 5.270 -25.242 1.00 93.50 77 ALA A C 1
ATOM 617 O O . ALA A 1 77 ? 16.631 6.259 -25.017 1.00 93.50 77 ALA A O 1
ATOM 618 N N . ILE A 1 78 ? 14.874 4.975 -24.471 1.00 91.62 78 ILE A N 1
ATOM 619 C CA . ILE A 1 78 ? 14.550 5.724 -23.250 1.00 91.62 78 ILE A CA 1
ATOM 620 C C . ILE A 1 78 ? 15.658 5.539 -22.204 1.00 91.62 78 ILE A C 1
ATOM 622 O O . ILE A 1 78 ? 16.103 6.525 -21.621 1.00 91.62 78 ILE A O 1
ATOM 626 N N . PHE A 1 79 ? 16.124 4.309 -21.965 1.00 92.62 79 PHE A N 1
ATOM 627 C CA . PHE A 1 79 ? 17.195 4.048 -20.994 1.00 92.62 79 PHE A CA 1
ATOM 628 C C . PHE A 1 79 ? 18.499 4.752 -21.368 1.00 92.62 79 PHE A C 1
ATOM 630 O O . PHE A 1 79 ? 19.113 5.382 -20.513 1.00 92.62 79 PHE A O 1
ATOM 637 N N . GLU A 1 80 ? 18.891 4.700 -22.637 1.00 91.00 80 GLU A N 1
ATOM 638 C CA . GLU A 1 80 ? 20.084 5.381 -23.143 1.00 91.00 80 GLU A CA 1
ATOM 639 C C . GLU A 1 80 ? 19.979 6.895 -22.950 1.00 91.00 80 GLU A C 1
ATOM 641 O O . GLU A 1 80 ? 20.911 7.524 -22.451 1.00 91.00 80 GLU A O 1
ATOM 646 N N . SER A 1 81 ? 18.808 7.473 -23.232 1.00 89.44 81 SER A N 1
ATOM 647 C CA . SER A 1 81 ? 18.551 8.900 -23.008 1.00 89.44 81 SER A CA 1
ATOM 648 C C . SER A 1 81 ? 18.708 9.300 -21.533 1.00 89.44 81 SER A C 1
ATOM 650 O O . SER A 1 81 ? 19.209 10.384 -21.240 1.00 89.44 81 SER A O 1
ATOM 652 N N . LEU A 1 82 ? 18.321 8.426 -20.595 1.00 86.19 82 LEU A N 1
ATOM 653 C CA . LEU A 1 82 ? 18.484 8.661 -19.154 1.00 86.19 82 LEU A CA 1
ATOM 654 C C . LEU A 1 82 ? 19.949 8.595 -18.701 1.00 86.19 82 LEU A C 1
ATOM 656 O O . LEU A 1 82 ? 20.324 9.300 -17.769 1.00 86.19 82 LEU A O 1
ATOM 660 N N . VAL A 1 83 ? 20.769 7.757 -19.340 1.00 86.31 83 VAL A N 1
ATOM 661 C CA . VAL A 1 83 ? 22.201 7.617 -19.025 1.00 86.31 83 VAL A CA 1
ATOM 662 C C . VAL A 1 83 ? 23.030 8.731 -19.675 1.00 86.31 83 VAL A C 1
ATOM 664 O O . VAL A 1 83 ? 24.048 9.128 -19.127 1.00 86.31 83 VAL A O 1
ATOM 667 N N . ILE A 1 84 ? 22.593 9.308 -20.795 1.00 84.75 84 ILE A N 1
ATOM 668 C CA . ILE A 1 84 ? 23.277 10.459 -21.413 1.00 84.75 84 ILE A CA 1
ATOM 669 C C . ILE A 1 84 ? 23.046 11.756 -20.613 1.00 84.75 84 ILE A C 1
ATOM 671 O O . ILE A 1 84 ? 23.903 12.640 -20.597 1.00 84.75 84 ILE A O 1
ATOM 675 N N . GLY A 1 85 ? 21.897 11.885 -19.943 1.00 78.38 85 GLY A N 1
ATOM 676 C CA . GLY A 1 85 ? 21.540 13.064 -19.154 1.00 78.38 85 GLY A CA 1
ATOM 677 C C . GLY A 1 85 ? 22.283 13.145 -17.819 1.00 78.38 85 GLY A C 1
ATOM 678 O O . GLY A 1 85 ? 21.754 12.726 -16.792 1.00 78.38 85 GLY A O 1
ATOM 679 N N . GLU A 1 86 ? 23.493 13.703 -17.818 1.00 76.06 86 GLU A N 1
ATOM 680 C CA . GLU A 1 86 ? 24.216 14.067 -16.593 1.00 76.06 86 GLU A CA 1
ATOM 681 C C . GLU A 1 86 ? 23.761 15.438 -16.043 1.00 76.06 86 GLU A C 1
ATOM 683 O O . GLU A 1 86 ? 23.421 16.332 -16.825 1.00 76.06 86 GLU A O 1
ATOM 688 N N . PRO A 1 87 ? 23.780 15.654 -14.712 1.00 78.38 87 PRO A N 1
ATOM 689 C CA . PRO A 1 87 ? 24.216 14.728 -13.664 1.00 78.38 87 PRO A CA 1
ATOM 690 C C . PRO A 1 87 ? 23.165 13.659 -13.332 1.00 78.38 87 PRO A C 1
ATOM 692 O O . PRO A 1 87 ? 21.964 13.925 -13.315 1.00 78.38 87 PRO A O 1
ATOM 695 N N . TRP A 1 88 ? 23.621 12.452 -12.997 1.00 81.25 88 TRP A N 1
ATOM 696 C CA . TRP A 1 88 ? 22.726 11.347 -12.653 1.00 81.25 88 TRP A CA 1
ATOM 697 C C . TRP A 1 88 ? 22.163 11.429 -11.236 1.00 81.25 88 TRP A C 1
ATOM 699 O O . TRP A 1 88 ? 22.832 11.863 -10.293 1.00 81.25 88 TRP A O 1
ATOM 709 N N . SER A 1 89 ? 20.940 10.921 -11.075 1.00 77.69 89 SER A N 1
ATOM 710 C CA . SER A 1 89 ? 20.356 10.646 -9.764 1.00 77.69 89 SER A CA 1
ATOM 711 C C . SER A 1 89 ? 21.099 9.516 -9.044 1.00 77.69 89 SER A C 1
ATOM 713 O O . SER A 1 89 ? 21.651 8.617 -9.679 1.00 77.69 89 SER A O 1
ATOM 715 N N . THR A 1 90 ? 21.035 9.513 -7.711 1.00 81.00 90 THR A N 1
ATOM 716 C CA . THR A 1 90 ? 21.406 8.356 -6.885 1.00 81.00 90 THR A CA 1
ATOM 717 C C . THR A 1 90 ? 20.119 7.651 -6.436 1.00 81.00 90 THR A C 1
ATOM 719 O O . THR A 1 90 ? 19.315 8.289 -5.754 1.00 81.00 90 THR A O 1
ATOM 722 N N . PRO A 1 91 ? 19.892 6.366 -6.771 1.00 83.94 91 PRO A N 1
ATOM 723 C CA . PRO A 1 91 ? 20.774 5.464 -7.518 1.00 83.94 91 PRO A CA 1
ATOM 724 C C . PRO A 1 91 ? 20.782 5.735 -9.036 1.00 83.94 91 PRO A C 1
ATOM 726 O O . PRO A 1 91 ? 19.868 6.367 -9.568 1.00 83.94 91 PRO A O 1
ATOM 729 N N . HIS A 1 92 ? 21.818 5.225 -9.717 1.00 88.12 92 HIS A N 1
ATOM 730 C CA . HIS A 1 92 ? 22.046 5.387 -11.160 1.00 88.12 92 HIS A CA 1
ATOM 731 C C . HIS A 1 92 ? 20.793 5.033 -11.992 1.00 88.12 92 HIS A C 1
ATOM 733 O O . HIS A 1 92 ? 20.134 4.035 -11.678 1.00 88.12 92 HIS A O 1
ATOM 739 N N . PRO A 1 93 ? 20.470 5.762 -13.078 1.00 89.94 93 PRO A N 1
ATOM 740 C CA . PRO A 1 93 ? 19.261 5.521 -13.868 1.00 89.94 93 PRO A CA 1
ATOM 741 C C . PRO A 1 93 ? 19.096 4.077 -14.362 1.00 89.94 93 PRO A C 1
ATOM 743 O O . PRO A 1 93 ? 17.996 3.531 -14.278 1.00 89.94 93 PRO A O 1
ATOM 746 N N . SER A 1 94 ? 20.177 3.407 -14.780 1.00 91.00 94 SER A N 1
ATOM 747 C CA . SER A 1 94 ? 20.132 1.985 -15.179 1.00 91.00 94 SER A CA 1
ATOM 748 C C . SER A 1 94 ? 19.747 1.050 -14.027 1.00 91.00 94 SER A C 1
ATOM 750 O O . SER A 1 94 ? 19.099 0.027 -14.248 1.00 91.00 94 SER A O 1
ATOM 752 N N . VAL A 1 95 ? 20.102 1.410 -12.788 1.00 91.38 95 VAL A N 1
ATOM 753 C CA . VAL A 1 95 ? 19.680 0.678 -11.584 1.00 91.38 95 VAL A CA 1
ATOM 754 C C . VAL A 1 95 ? 18.194 0.913 -11.340 1.00 91.38 95 VAL A C 1
ATOM 756 O O . VAL A 1 95 ? 17.450 -0.039 -11.139 1.00 91.38 95 VAL A O 1
ATOM 759 N N . VAL A 1 96 ? 17.722 2.159 -11.423 1.00 91.31 96 VAL A N 1
ATOM 760 C CA . VAL A 1 96 ? 16.287 2.457 -11.280 1.00 91.31 96 VAL A CA 1
ATOM 761 C C . VAL A 1 96 ? 15.469 1.686 -12.319 1.00 91.31 96 VAL A C 1
ATOM 763 O O . VAL A 1 96 ? 14.484 1.034 -11.970 1.00 91.31 96 VAL A O 1
ATOM 766 N N . ALA A 1 97 ? 15.907 1.697 -13.581 1.00 90.94 97 ALA A N 1
ATOM 767 C CA . ALA A 1 97 ? 15.258 0.982 -14.672 1.00 90.94 97 ALA A CA 1
ATOM 768 C C . ALA A 1 97 ? 15.193 -0.536 -14.422 1.00 90.94 97 ALA A C 1
ATOM 770 O O . ALA A 1 97 ? 14.146 -1.152 -14.641 1.00 90.94 97 ALA A O 1
ATOM 771 N N . SER A 1 98 ? 16.263 -1.144 -13.896 1.00 92.06 98 SER A N 1
ATOM 772 C CA . SER A 1 98 ? 16.305 -2.589 -13.648 1.00 92.06 98 SER A CA 1
ATOM 773 C C . SER A 1 98 ? 15.333 -3.060 -12.553 1.00 92.06 98 SER A C 1
ATOM 775 O O . SER A 1 98 ? 14.976 -4.239 -12.532 1.00 92.06 98 SER A O 1
ATOM 777 N N . HIS A 1 99 ? 14.827 -2.159 -11.702 1.00 90.56 99 HIS A N 1
ATOM 778 C CA . HIS A 1 99 ? 13.898 -2.479 -10.611 1.00 90.56 99 HIS A CA 1
ATOM 779 C C . HIS A 1 99 ? 12.407 -2.263 -10.934 1.00 90.56 99 HIS A C 1
ATOM 781 O O . HIS A 1 99 ? 11.556 -2.554 -10.093 1.00 90.56 99 HIS A O 1
ATOM 787 N N . VAL A 1 100 ? 12.047 -1.803 -12.139 1.00 88.31 100 VAL A N 1
ATOM 788 C CA . VAL A 1 100 ? 10.644 -1.472 -12.470 1.00 88.31 100 VAL A CA 1
ATOM 789 C C . VAL A 1 100 ? 9.769 -2.711 -12.684 1.00 88.31 100 VAL A C 1
ATOM 791 O O . VAL A 1 100 ? 8.689 -2.837 -12.106 1.00 88.31 100 VAL A O 1
ATOM 794 N N . CYS A 1 101 ? 10.186 -3.627 -13.560 1.00 86.69 101 CYS A N 1
ATOM 795 C CA . CYS A 1 101 ? 9.460 -4.865 -13.848 1.00 86.69 101 CYS A CA 1
ATOM 796 C C . CYS A 1 101 ? 10.384 -5.899 -14.496 1.00 86.69 101 CYS A C 1
ATOM 798 O O . CYS A 1 101 ? 11.407 -5.528 -15.057 1.00 86.69 101 CYS A O 1
ATOM 800 N N . ARG A 1 102 ? 9.982 -7.179 -14.523 1.00 88.44 102 ARG A N 1
ATOM 801 C CA . ARG A 1 102 ? 10.803 -8.276 -15.082 1.00 88.44 102 ARG A CA 1
ATOM 802 C C . ARG A 1 102 ? 11.336 -8.001 -16.495 1.00 88.44 102 ARG A C 1
ATOM 804 O O . ARG A 1 102 ? 12.485 -8.320 -16.776 1.00 88.44 102 ARG A O 1
ATOM 811 N N . ARG A 1 103 ? 10.519 -7.401 -17.371 1.00 91.75 103 ARG A N 1
ATOM 812 C CA . ARG A 1 103 ? 10.930 -7.047 -18.741 1.00 91.75 103 ARG A CA 1
ATOM 813 C C . ARG A 1 103 ? 12.028 -5.982 -18.734 1.00 91.75 103 ARG A C 1
ATOM 815 O O . ARG A 1 103 ? 13.038 -6.147 -19.401 1.00 91.75 103 ARG A O 1
ATOM 822 N N . TRP A 1 104 ? 11.851 -4.927 -17.942 1.00 92.75 104 TRP A N 1
ATOM 823 C CA . TRP A 1 104 ? 12.849 -3.868 -17.793 1.00 92.75 104 TRP A CA 1
ATOM 824 C C . TRP A 1 104 ? 14.128 -4.375 -17.129 1.00 92.75 104 TRP A C 1
ATOM 826 O O . TRP A 1 104 ? 15.206 -4.001 -17.565 1.00 92.75 104 TRP A O 1
ATOM 836 N N . THR A 1 105 ? 14.031 -5.281 -16.152 1.00 94.00 105 THR A N 1
ATOM 837 C CA . THR A 1 105 ? 15.194 -5.952 -15.558 1.00 94.00 105 THR A CA 1
ATOM 838 C C . THR A 1 105 ? 16.009 -6.688 -16.620 1.00 94.00 105 THR A C 1
ATOM 840 O O . THR A 1 105 ? 17.220 -6.505 -16.686 1.00 94.00 105 THR A O 1
ATOM 843 N N . GLY A 1 106 ? 15.351 -7.481 -17.475 1.00 94.88 106 GLY A N 1
ATOM 844 C CA . GLY A 1 106 ? 16.016 -8.209 -18.558 1.00 94.88 106 GLY A CA 1
ATOM 845 C C . GLY A 1 106 ? 16.692 -7.281 -19.569 1.00 94.88 106 GLY A C 1
ATOM 846 O O . GLY A 1 106 ? 17.852 -7.491 -19.902 1.00 94.88 106 GLY A O 1
ATOM 847 N N . LEU A 1 107 ? 16.000 -6.222 -19.998 1.00 94.75 107 LEU A N 1
ATOM 848 C CA . LEU A 1 107 ? 16.545 -5.233 -20.934 1.00 94.75 107 LEU A CA 1
ATOM 849 C C . LEU A 1 107 ? 17.704 -4.431 -20.332 1.00 94.75 107 LEU A C 1
ATOM 851 O O . LEU A 1 107 ? 18.750 -4.299 -20.960 1.00 94.75 107 LEU A O 1
ATOM 855 N N . ALA A 1 108 ? 17.540 -3.925 -19.109 1.00 94.50 108 ALA A N 1
ATOM 856 C CA . ALA A 1 108 ? 18.549 -3.116 -18.438 1.00 94.50 108 ALA A CA 1
ATOM 857 C C . ALA A 1 108 ? 19.825 -3.920 -18.158 1.00 94.50 108 ALA A C 1
ATOM 859 O O . ALA A 1 108 ? 20.916 -3.450 -18.460 1.00 94.50 108 ALA A O 1
ATOM 860 N N . LEU A 1 109 ? 19.711 -5.139 -17.617 1.00 94.06 109 LEU A N 1
ATOM 861 C CA . LEU A 1 109 ? 20.876 -5.989 -17.333 1.00 94.06 109 LEU A CA 1
ATOM 862 C C . LEU A 1 109 ? 21.482 -6.603 -18.603 1.00 94.06 109 LEU A C 1
ATOM 864 O O . LEU A 1 109 ? 22.685 -6.838 -18.652 1.00 94.06 109 LEU A O 1
ATOM 868 N N . GLY A 1 110 ? 20.663 -6.857 -19.626 1.00 93.75 110 GLY A N 1
ATOM 869 C CA . GLY A 1 110 ? 21.086 -7.447 -20.897 1.00 93.75 110 GLY A CA 1
ATOM 870 C C . GLY A 1 110 ? 21.721 -6.465 -21.882 1.00 93.75 110 GLY A C 1
ATOM 871 O O . GLY A 1 110 ? 22.180 -6.902 -22.933 1.00 93.75 110 GLY A O 1
ATOM 872 N N . 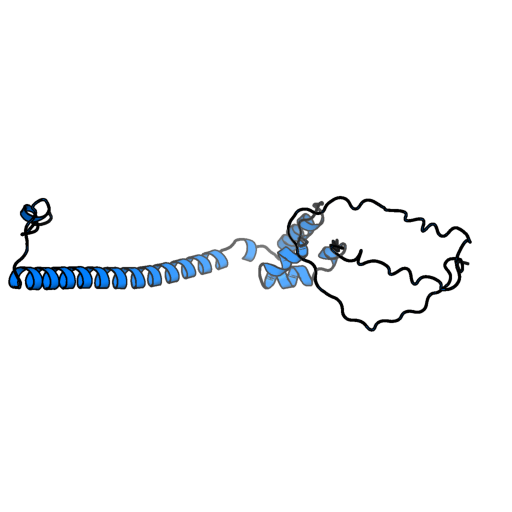THR A 1 111 ? 21.763 -5.168 -21.560 1.00 93.88 111 THR A N 1
ATOM 873 C CA . THR A 1 111 ? 22.301 -4.119 -22.441 1.00 93.88 111 THR A CA 1
ATOM 874 C C . THR A 1 111 ? 23.575 -3.518 -21.839 1.00 93.88 111 THR A C 1
ATOM 876 O O . THR A 1 111 ? 23.489 -2.600 -21.019 1.00 93.88 111 THR A O 1
ATOM 879 N N . PRO A 1 112 ? 24.777 -3.981 -22.242 1.00 91.25 112 PRO A N 1
ATOM 880 C CA . PRO A 1 112 ? 26.048 -3.530 -21.665 1.00 91.25 112 PRO A CA 1
ATOM 881 C C . PRO A 1 112 ? 26.296 -2.022 -21.784 1.00 91.25 112 PRO A C 1
ATOM 883 O O . PRO A 1 112 ? 26.946 -1.438 -20.921 1.00 91.25 112 PRO A O 1
ATOM 886 N N . LEU A 1 113 ? 25.750 -1.378 -22.825 1.00 88.94 113 LEU A N 1
ATOM 887 C CA . LEU A 1 113 ? 25.904 0.060 -23.070 1.00 88.94 113 LEU A CA 1
ATOM 888 C C . LEU A 1 113 ? 25.408 0.921 -21.897 1.00 88.94 113 LEU A C 1
ATOM 890 O O . LEU A 1 113 ? 26.010 1.952 -21.599 1.00 88.94 113 LEU A O 1
ATOM 894 N N . LEU A 1 114 ? 24.388 0.455 -21.168 1.00 90.06 114 LEU A N 1
ATOM 895 C CA . LEU A 1 114 ? 23.804 1.148 -20.014 1.00 90.06 114 LEU A CA 1
ATOM 896 C C . LEU A 1 114 ? 24.691 1.130 -18.759 1.00 90.06 114 LEU A C 1
ATOM 898 O O . LEU A 1 114 ? 24.367 1.802 -17.779 1.00 90.06 114 LEU A O 1
ATOM 902 N N . TRP A 1 115 ? 25.773 0.349 -18.772 1.00 91.12 115 TRP A N 1
ATOM 903 C CA . TRP A 1 115 ? 26.683 0.130 -17.641 1.00 91.12 115 TRP A CA 1
ATOM 904 C C . TRP A 1 115 ? 28.117 0.569 -17.950 1.00 91.12 115 TRP A C 1
ATOM 906 O O . TRP A 1 115 ? 29.041 0.252 -17.205 1.00 91.12 115 TRP A O 1
ATOM 916 N N . THR A 1 116 ? 28.314 1.291 -19.053 1.00 87.94 116 THR A N 1
ATOM 917 C CA . THR A 1 116 ? 29.635 1.751 -19.510 1.00 87.94 116 THR A CA 1
ATOM 918 C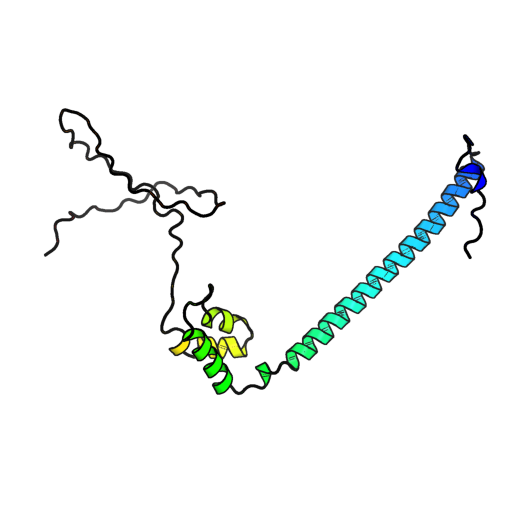 C . THR A 1 116 ? 30.287 2.744 -18.552 1.00 87.94 116 THR A C 1
ATOM 920 O O . THR A 1 116 ? 31.512 2.772 -18.444 1.00 87.94 116 THR A O 1
ATOM 923 N N . LYS A 1 117 ? 29.488 3.526 -17.824 1.00 82.56 117 LYS A N 1
ATOM 924 C CA . LYS A 1 117 ? 29.958 4.463 -16.806 1.00 82.56 117 LYS A CA 1
ATOM 925 C C . LYS A 1 117 ? 29.085 4.314 -15.557 1.00 82.56 117 LYS A C 1
ATOM 927 O O . LYS A 1 117 ? 27.865 4.384 -15.626 1.00 82.56 117 LYS A O 1
ATOM 932 N N . ILE A 1 118 ? 29.728 4.065 -14.417 1.00 81.25 118 ILE A N 1
ATOM 933 C CA . ILE A 1 118 ? 29.084 3.925 -13.107 1.00 81.25 118 ILE A CA 1
ATOM 934 C C . ILE A 1 118 ? 29.826 4.837 -12.137 1.00 81.25 118 ILE A C 1
ATOM 936 O O . ILE A 1 118 ? 31.017 4.657 -11.889 1.00 81.25 118 ILE A O 1
ATOM 940 N N . GLU A 1 119 ? 29.119 5.809 -11.573 1.00 75.88 119 GLU A N 1
ATOM 941 C CA . GLU A 1 119 ? 29.666 6.682 -10.539 1.00 75.88 119 GLU A CA 1
ATOM 942 C C . GLU A 1 119 ? 29.408 6.082 -9.158 1.00 75.88 119 GLU A C 1
ATOM 944 O O . GLU A 1 119 ? 28.286 6.079 -8.648 1.00 75.88 119 GLU A O 1
ATOM 949 N N . ILE A 1 120 ? 30.467 5.566 -8.537 1.00 74.00 120 ILE A N 1
ATOM 950 C CA . ILE A 1 120 ? 30.419 5.080 -7.160 1.00 74.00 120 ILE A CA 1
ATOM 951 C C . ILE A 1 120 ? 30.785 6.245 -6.244 1.00 74.00 120 ILE A C 1
ATOM 953 O O . ILE A 1 120 ? 31.956 6.596 -6.100 1.00 74.00 120 ILE A O 1
ATOM 957 N N . ARG A 1 121 ? 29.782 6.837 -5.588 1.00 70.62 121 ARG A N 1
ATOM 958 C CA . ARG A 1 121 ? 30.036 7.728 -4.452 1.00 70.62 121 ARG A CA 1
ATOM 959 C C . ARG A 1 121 ? 30.333 6.877 -3.232 1.00 70.62 121 ARG A C 1
ATOM 961 O O . ARG A 1 121 ? 29.429 6.410 -2.545 1.00 70.62 121 ARG A O 1
ATOM 968 N N . LEU A 1 122 ? 31.619 6.671 -2.980 1.00 71.81 122 LEU A N 1
ATOM 969 C CA . LEU A 1 122 ? 32.074 6.182 -1.692 1.00 71.81 122 LEU A CA 1
ATOM 970 C C . LEU A 1 122 ? 31.896 7.326 -0.696 1.00 71.81 122 LEU A C 1
ATOM 972 O O . LEU A 1 122 ? 32.668 8.283 -0.693 1.00 71.81 122 LEU A O 1
ATOM 976 N N . LEU A 1 123 ? 30.853 7.233 0.127 1.00 67.19 123 LEU A N 1
ATOM 977 C CA . LEU A 1 123 ? 30.778 8.000 1.360 1.00 67.19 123 LEU A CA 1
ATOM 978 C C . LEU A 1 123 ? 31.921 7.492 2.239 1.00 67.19 123 LEU A C 1
ATOM 980 O O . LEU A 1 123 ? 31.791 6.489 2.938 1.00 67.19 123 LEU A O 1
ATOM 984 N N . LEU A 1 124 ? 33.077 8.149 2.166 1.00 62.25 124 LEU A N 1
ATOM 985 C CA . LEU A 1 124 ? 34.162 7.988 3.133 1.00 62.25 124 LEU A CA 1
ATOM 986 C C . LEU A 1 124 ? 33.750 8.628 4.473 1.00 62.25 124 LEU A C 1
ATOM 988 O O . LEU A 1 124 ? 34.530 9.344 5.096 1.00 62.25 124 LEU A O 1
ATOM 992 N N . ASP A 1 125 ? 32.528 8.361 4.932 1.00 52.56 125 ASP A N 1
ATOM 993 C CA . ASP A 1 125 ? 32.002 8.794 6.220 1.00 52.56 125 ASP A CA 1
ATOM 994 C C . ASP A 1 125 ? 32.590 7.863 7.287 1.00 52.56 125 ASP A C 1
ATOM 996 O O . ASP A 1 125 ? 31.953 6.934 7.774 1.00 52.56 125 ASP A O 1
ATOM 1000 N N . GLY A 1 126 ? 33.878 8.055 7.587 1.00 49.47 126 GLY A N 1
ATOM 1001 C CA . GLY A 1 126 ? 34.555 7.372 8.694 1.00 49.47 126 GLY A CA 1
ATOM 1002 C C . GLY A 1 126 ? 35.896 6.711 8.379 1.00 49.47 126 GLY A C 1
ATOM 1003 O O . GLY A 1 126 ? 36.539 6.210 9.298 1.00 49.47 126 GLY A O 1
ATOM 1004 N N . LEU A 1 127 ? 36.387 6.746 7.134 1.00 47.06 127 LEU A N 1
ATOM 1005 C CA . LEU A 1 127 ? 37.728 6.226 6.801 1.00 47.06 127 LEU A CA 1
ATOM 1006 C C . LEU A 1 127 ? 38.881 7.201 7.118 1.00 47.06 127 LEU A C 1
ATOM 1008 O O . LEU A 1 127 ? 40.038 6.886 6.865 1.00 47.06 127 LEU A O 1
ATOM 1012 N N . TRP A 1 128 ? 38.588 8.320 7.788 1.00 44.41 128 TRP A N 1
ATOM 1013 C CA . TRP A 1 128 ? 39.569 9.097 8.565 1.00 44.41 128 TRP A CA 1
ATOM 1014 C C . TRP A 1 128 ? 39.688 8.579 10.006 1.00 44.41 128 TRP A C 1
ATOM 1016 O O . TRP A 1 128 ? 39.995 9.328 10.937 1.00 44.41 128 TRP A O 1
ATOM 1026 N N . GLY A 1 129 ? 39.429 7.286 10.217 1.00 41.84 129 GLY A N 1
ATOM 1027 C CA . GLY A 1 129 ? 39.774 6.589 11.445 1.00 41.84 129 GLY A CA 1
ATOM 1028 C C . GLY A 1 129 ? 41.285 6.623 11.612 1.00 41.84 129 GLY A C 1
ATOM 1029 O O . GLY A 1 129 ? 41.971 5.775 11.055 1.00 41.84 129 GLY A O 1
ATOM 1030 N N . LYS A 1 130 ? 41.759 7.664 12.310 1.00 41.47 130 LYS A N 1
ATOM 1031 C CA . LYS A 1 130 ? 43.111 7.899 12.828 1.00 41.47 130 LYS A CA 1
ATOM 1032 C C . LYS A 1 130 ? 44.121 6.900 12.279 1.00 41.47 130 LYS A C 1
ATOM 1034 O O . LYS A 1 130 ? 44.198 5.796 12.807 1.00 41.47 130 LYS A O 1
ATOM 1039 N N . VAL A 1 131 ? 44.926 7.292 11.288 1.00 37.81 131 VAL A N 1
ATOM 1040 C CA . VAL A 1 131 ? 46.199 6.597 11.058 1.00 37.81 131 VAL A CA 1
ATOM 1041 C C . VAL A 1 131 ? 46.914 6.648 12.409 1.00 37.81 131 VAL A C 1
ATOM 1043 O O . VAL A 1 131 ? 47.264 7.748 12.844 1.00 37.81 131 VAL A O 1
ATOM 1046 N N . PRO A 1 132 ? 47.063 5.534 13.148 1.00 38.03 132 PRO A N 1
ATOM 1047 C CA . PRO A 1 132 ? 47.860 5.571 14.351 1.00 38.03 132 PRO A CA 1
ATOM 1048 C C . PRO A 1 132 ? 49.265 5.814 13.822 1.00 38.03 132 PRO A C 1
ATOM 1050 O O . PRO A 1 132 ? 49.821 4.951 13.141 1.00 38.03 132 PRO A O 1
ATOM 1053 N N . GLN A 1 133 ? 49.820 7.001 14.063 1.00 40.00 133 GLN A N 1
ATOM 1054 C CA . GLN A 1 133 ? 51.264 7.136 14.018 1.00 40.00 133 GLN A CA 1
ATOM 1055 C C . GLN A 1 133 ? 51.778 6.100 15.014 1.00 40.00 133 GLN A C 1
ATOM 1057 O O . GLN A 1 133 ? 51.633 6.259 16.226 1.00 40.00 133 GLN A O 1
ATOM 1062 N N . ILE A 1 134 ? 52.293 4.984 14.499 1.00 39.38 134 ILE A N 1
ATOM 1063 C CA . ILE A 1 134 ? 53.189 4.136 15.264 1.00 39.38 134 ILE A CA 1
ATOM 1064 C C . ILE A 1 134 ? 54.343 5.080 15.559 1.00 39.38 134 ILE A C 1
ATOM 1066 O O . ILE A 1 134 ? 55.075 5.451 14.645 1.00 39.38 134 ILE A O 1
ATOM 1070 N N . ALA A 1 135 ? 54.409 5.581 16.791 1.00 38.78 135 ALA A N 1
ATOM 1071 C CA . ALA A 1 135 ? 55.545 6.353 17.241 1.00 38.78 135 ALA A CA 1
ATOM 1072 C C . ALA A 1 135 ? 56.773 5.489 16.963 1.00 38.78 135 ALA A C 1
ATOM 1074 O O . ALA A 1 135 ? 56.912 4.397 17.513 1.00 38.78 135 ALA A O 1
ATOM 1075 N N . ASN A 1 136 ? 57.618 5.933 16.040 1.00 42.84 136 ASN A N 1
ATOM 1076 C CA . ASN A 1 136 ? 58.924 5.340 15.854 1.00 42.84 136 ASN A CA 1
ATOM 1077 C C . ASN A 1 136 ? 59.598 5.487 17.220 1.00 42.84 136 ASN A C 1
ATOM 1079 O O . ASN A 1 136 ? 59.854 6.615 17.644 1.00 42.84 136 ASN A O 1
ATOM 1083 N N . GLU A 1 137 ? 59.850 4.387 17.926 1.00 41.78 137 GLU A N 1
ATOM 1084 C CA . GLU A 1 137 ? 60.329 4.420 19.316 1.00 41.78 137 GLU A CA 1
ATOM 1085 C C . GLU A 1 137 ? 61.681 5.136 19.494 1.00 41.78 137 GLU A C 1
ATOM 1087 O O . GLU A 1 137 ? 62.137 5.274 20.616 1.00 41.78 137 GLU A O 1
ATOM 1092 N N . ASN A 1 138 ? 62.304 5.667 18.434 1.00 44.75 138 ASN A N 1
ATOM 1093 C CA . ASN A 1 138 ? 63.589 6.358 18.501 1.00 44.75 138 ASN A CA 1
ATOM 1094 C C . ASN A 1 138 ? 63.698 7.630 17.634 1.00 44.75 138 ASN A C 1
ATOM 1096 O O . ASN A 1 138 ? 64.803 7.999 17.245 1.00 44.75 138 ASN A O 1
ATOM 1100 N N . THR A 1 139 ? 62.605 8.335 17.314 1.00 46.34 139 THR A N 1
ATOM 1101 C CA . THR A 1 139 ? 62.703 9.663 16.655 1.00 46.34 139 THR A CA 1
ATOM 1102 C C . THR A 1 139 ? 62.370 10.798 17.622 1.00 46.34 139 THR A C 1
ATOM 1104 O O . THR A 1 139 ? 61.535 11.654 17.351 1.00 46.34 139 THR A O 1
ATOM 1107 N N . GLY A 1 140 ? 63.024 10.797 18.784 1.00 41.44 140 GLY A N 1
ATOM 1108 C CA . GLY A 1 140 ? 63.067 11.965 19.655 1.00 41.44 140 GLY A CA 1
ATOM 1109 C C . GLY A 1 140 ? 64.086 12.965 19.115 1.00 41.44 140 GLY A C 1
ATOM 1110 O O . GLY A 1 140 ? 65.288 12.749 19.244 1.00 41.44 140 GLY A O 1
ATOM 1111 N N . ALA A 1 141 ? 63.622 14.067 18.524 1.00 44.84 141 ALA A N 1
ATOM 1112 C CA . ALA A 1 141 ? 64.398 15.299 18.603 1.00 44.84 141 ALA A CA 1
ATOM 1113 C C . ALA A 1 141 ? 64.457 15.710 20.091 1.00 44.84 141 ALA A C 1
ATOM 1115 O O . ALA A 1 141 ? 63.461 15.513 20.795 1.00 44.84 141 ALA A O 1
ATOM 1116 N N . PRO A 1 142 ? 65.585 16.256 20.580 1.00 48.88 142 PRO A N 1
ATOM 1117 C CA . PRO A 1 142 ? 65.807 16.504 22.010 1.00 48.88 142 PRO A CA 1
ATOM 1118 C C . PRO A 1 142 ? 64.751 17.414 22.661 1.00 48.88 142 PRO A C 1
ATOM 1120 O O . PRO A 1 142 ? 64.546 17.330 23.868 1.00 48.88 142 PRO A O 1
ATOM 1123 N N . ASP A 1 143 ? 64.005 18.179 21.857 1.00 50.44 143 ASP A N 1
ATOM 1124 C CA . ASP A 1 143 ? 63.047 19.179 22.328 1.00 50.44 143 ASP A CA 1
ATOM 1125 C C . ASP A 1 143 ? 61.590 18.852 21.943 1.00 50.44 143 ASP A C 1
ATOM 1127 O O . ASP A 1 143 ? 60.807 19.750 21.652 1.00 50.44 143 ASP A O 1
ATOM 1131 N N . GLY A 1 144 ? 61.222 17.564 21.901 1.00 47.59 144 GLY A N 1
ATOM 1132 C CA . GLY A 1 144 ? 59.877 17.058 22.245 1.00 47.59 144 GLY A CA 1
ATOM 1133 C C . GLY A 1 144 ? 58.622 17.689 21.611 1.00 47.59 144 GLY A C 1
ATOM 1134 O O . GLY A 1 144 ? 57.530 17.511 22.147 1.00 47.59 144 GLY A O 1
ATOM 1135 N N . GLY A 1 145 ? 58.728 18.421 20.503 1.00 37.69 145 GLY A N 1
ATOM 1136 C CA . GLY A 1 145 ? 57.595 19.057 19.835 1.00 37.69 145 GLY A CA 1
ATOM 1137 C C . GLY A 1 145 ? 56.993 18.167 18.750 1.00 37.69 145 GLY A C 1
ATOM 1138 O O . GLY A 1 145 ? 57.554 18.040 17.664 1.00 37.69 145 GLY A O 1
ATOM 1139 N N . MET A 1 146 ? 55.825 17.582 19.014 1.00 40.91 146 MET A N 1
ATOM 1140 C CA . MET A 1 146 ? 54.997 16.926 17.998 1.00 40.91 146 MET A CA 1
ATOM 1141 C C . MET A 1 146 ? 54.465 17.993 17.024 1.00 40.91 146 MET A C 1
ATOM 1143 O O . MET A 1 146 ? 53.600 18.785 17.39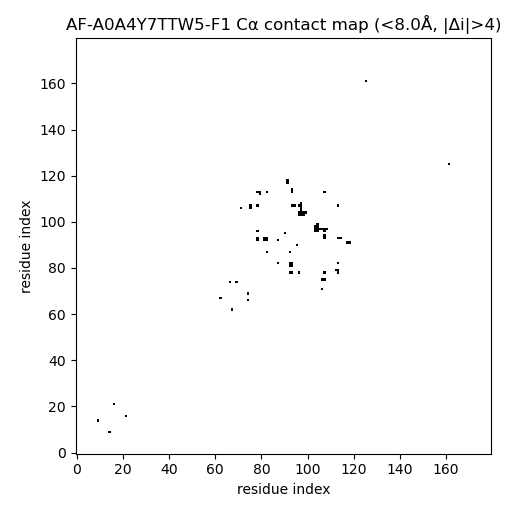2 1.00 40.91 146 MET A O 1
ATOM 1147 N N . LYS A 1 147 ? 54.967 18.046 15.781 1.00 39.91 147 LYS A N 1
ATOM 1148 C CA . LYS A 1 147 ? 54.316 18.835 14.722 1.00 39.91 147 LYS A CA 1
ATOM 1149 C C . LYS A 1 147 ? 53.080 18.077 14.246 1.00 39.91 147 LYS A C 1
ATOM 1151 O O . LYS A 1 147 ? 53.200 17.002 13.663 1.00 39.91 147 LYS A O 1
ATOM 1156 N N . ILE A 1 148 ? 51.907 18.632 14.536 1.00 42.09 148 ILE A N 1
ATOM 1157 C CA . ILE A 1 148 ? 50.623 18.127 14.058 1.00 42.09 148 ILE A CA 1
ATOM 1158 C C . ILE A 1 148 ? 50.154 19.065 12.950 1.00 42.09 148 ILE A C 1
ATOM 1160 O O . ILE A 1 148 ? 49.758 20.194 13.232 1.00 42.09 148 ILE A O 1
ATOM 1164 N N . ASP A 1 149 ? 50.192 18.602 11.706 1.00 35.00 149 ASP A N 1
ATOM 1165 C CA . ASP A 1 149 ? 49.525 19.296 10.609 1.00 35.00 149 ASP A CA 1
ATOM 1166 C C . ASP A 1 149 ? 48.067 18.816 10.565 1.00 35.00 149 ASP A C 1
ATOM 1168 O O . ASP A 1 149 ? 47.790 17.642 10.308 1.00 35.00 149 ASP A O 1
ATOM 1172 N N . TYR A 1 150 ? 47.127 19.713 10.867 1.00 35.62 150 TYR A N 1
ATOM 1173 C CA . TYR A 1 150 ? 45.693 19.460 10.728 1.00 35.62 150 TYR A CA 1
ATOM 1174 C C . TYR A 1 150 ? 45.227 19.949 9.354 1.00 35.62 150 TYR A C 1
ATOM 1176 O O . TYR A 1 150 ? 45.401 21.118 9.018 1.00 35.62 150 TYR A O 1
ATOM 1184 N N . VAL A 1 151 ? 44.593 19.072 8.575 1.00 35.00 151 VAL A N 1
ATOM 1185 C CA . VAL A 1 151 ? 43.758 19.476 7.436 1.00 35.00 151 VAL A CA 1
ATOM 1186 C C . VAL A 1 151 ? 42.320 19.534 7.943 1.00 35.00 151 VAL A C 1
ATOM 1188 O O . VAL A 1 151 ? 41.822 18.546 8.482 1.00 35.00 151 VAL A O 1
ATOM 1191 N N . GLU A 1 152 ? 41.668 20.689 7.816 1.00 32.47 152 GLU A N 1
ATOM 1192 C CA . GLU A 1 152 ? 40.270 20.879 8.218 1.00 32.47 152 GLU A CA 1
ATOM 1193 C C . GLU A 1 152 ? 39.335 19.985 7.381 1.00 32.47 152 GLU A C 1
ATOM 1195 O O . GLU A 1 152 ? 39.298 20.118 6.154 1.00 32.47 152 GLU A O 1
ATOM 1200 N N . PRO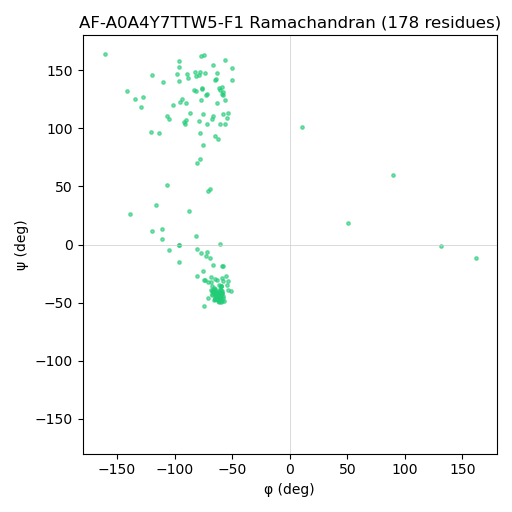 A 1 153 ? 38.542 19.089 7.999 1.00 38.94 153 PRO A N 1
ATOM 1201 C CA . PRO A 1 153 ? 37.449 18.430 7.306 1.00 38.94 153 PRO A CA 1
ATOM 1202 C C . PRO A 1 153 ? 36.283 19.416 7.185 1.00 38.94 153 PRO A C 1
ATOM 1204 O O . PRO A 1 153 ? 35.784 19.929 8.187 1.00 38.94 153 PRO A O 1
ATOM 1207 N N . CYS A 1 154 ? 35.820 19.661 5.960 1.00 35.12 154 CYS A N 1
ATOM 1208 C CA . CYS A 1 154 ? 34.573 20.387 5.733 1.00 35.12 154 CYS A CA 1
ATOM 1209 C C . CYS A 1 154 ? 33.423 19.627 6.428 1.00 35.12 154 CYS A C 1
ATOM 1211 O O . CYS A 1 154 ? 33.315 18.408 6.281 1.00 35.12 154 CYS A O 1
ATOM 1213 N N . ALA A 1 155 ? 32.615 20.322 7.234 1.00 40.03 155 ALA A N 1
ATOM 1214 C CA . ALA A 1 155 ? 31.638 19.695 8.125 1.00 40.03 155 ALA A CA 1
ATOM 1215 C C . ALA A 1 155 ? 30.613 18.818 7.366 1.00 40.03 155 ALA A C 1
ATOM 1217 O O . ALA A 1 155 ? 30.068 19.265 6.353 1.00 40.03 155 ALA A O 1
ATOM 1218 N N . PRO A 1 156 ? 30.297 17.601 7.853 1.00 45.84 156 PRO A N 1
ATOM 1219 C CA . PRO A 1 156 ? 29.254 16.774 7.259 1.00 45.84 156 PRO A CA 1
ATOM 1220 C C . PRO A 1 156 ? 27.852 17.320 7.599 1.00 45.84 156 PRO A C 1
ATOM 1222 O O . PRO A 1 156 ? 27.648 17.861 8.693 1.00 45.84 156 PRO A O 1
ATOM 1225 N N . PRO A 1 157 ? 26.854 17.165 6.708 1.00 41.34 157 PRO A N 1
ATOM 1226 C CA . PRO A 1 157 ? 25.461 17.388 7.067 1.00 41.34 157 PRO A CA 1
ATOM 1227 C C . PRO A 1 157 ? 25.018 16.350 8.115 1.00 41.34 157 PRO A C 1
ATOM 1229 O O . PRO A 1 157 ? 25.440 15.198 8.111 1.00 41.34 157 PRO A O 1
ATOM 1232 N N . GLN A 1 158 ? 24.208 16.819 9.057 1.00 48.34 158 GLN A N 1
ATOM 1233 C CA . GLN A 1 158 ? 23.889 16.232 10.363 1.00 48.34 158 GLN A CA 1
ATOM 1234 C C . GLN A 1 158 ? 23.456 14.741 10.371 1.00 48.34 158 GLN A C 1
ATOM 1236 O O . GLN A 1 158 ? 22.758 14.285 9.470 1.00 48.34 158 GLN A O 1
ATOM 1241 N N . ASN A 1 159 ? 23.741 14.079 11.512 1.00 48.16 159 ASN A N 1
ATOM 1242 C CA . ASN A 1 159 ? 23.083 12.884 12.097 1.00 48.16 159 ASN A CA 1
ATOM 1243 C C . ASN A 1 159 ? 23.545 11.446 11.754 1.00 48.16 159 ASN A C 1
ATOM 1245 O O . ASN A 1 159 ? 22.705 10.623 11.406 1.00 48.16 159 ASN A O 1
ATOM 1249 N N . LEU A 1 160 ? 24.800 11.048 12.020 1.00 46.62 160 LEU A N 1
ATOM 1250 C CA . LEU A 1 160 ? 25.140 9.613 12.165 1.00 46.62 160 LEU A CA 1
ATOM 1251 C C . LEU A 1 160 ? 26.172 9.345 13.286 1.00 46.62 160 LEU A C 1
ATOM 1253 O O . LEU A 1 160 ? 27.199 10.013 13.371 1.00 46.62 160 LEU A O 1
ATOM 1257 N N . ALA A 1 161 ? 25.889 8.361 14.151 1.00 43.16 161 ALA A N 1
ATOM 1258 C CA . ALA A 1 161 ? 26.764 7.901 15.239 1.00 43.16 161 ALA A CA 1
ATOM 1259 C C . ALA A 1 161 ? 27.734 6.788 14.771 1.00 43.16 161 ALA A C 1
ATOM 1261 O O . ALA A 1 161 ? 27.362 5.938 13.965 1.00 43.16 161 ALA A O 1
ATOM 1262 N N . ALA A 1 162 ? 28.974 6.789 15.279 1.00 43.00 162 ALA A N 1
ATOM 1263 C CA . ALA A 1 162 ? 30.095 5.963 14.797 1.00 43.00 162 ALA A CA 1
ATOM 1264 C C . ALA A 1 162 ? 30.114 4.502 15.328 1.00 43.00 162 ALA A C 1
ATOM 1266 O O . ALA A 1 162 ? 29.803 4.292 16.502 1.00 43.00 162 ALA A O 1
ATOM 1267 N N . PRO A 1 163 ? 30.560 3.495 14.537 1.00 41.09 163 PRO A N 1
ATOM 1268 C CA . PRO A 1 163 ? 30.744 2.113 14.999 1.00 41.09 163 PRO A CA 1
ATOM 1269 C C . PRO A 1 163 ? 32.197 1.792 15.427 1.00 41.09 163 PRO A C 1
ATOM 1271 O O . PRO A 1 163 ? 33.152 2.452 15.021 1.00 41.09 163 PRO A O 1
ATOM 1274 N N . THR A 1 164 ? 32.377 0.755 16.256 1.00 35.00 164 THR A N 1
ATOM 1275 C CA . THR A 1 164 ? 33.662 0.334 16.867 1.00 35.00 164 THR A CA 1
ATOM 1276 C C . THR A 1 164 ? 34.360 -0.787 16.072 1.00 35.00 164 THR A C 1
ATOM 1278 O O . THR A 1 164 ? 33.700 -1.720 15.625 1.00 35.00 164 THR A O 1
ATOM 1281 N N . VAL A 1 165 ? 35.696 -0.743 15.935 1.00 43.34 165 VAL A N 1
ATOM 1282 C CA . VAL A 1 165 ? 36.519 -1.774 15.253 1.00 43.34 165 VAL A CA 1
ATOM 1283 C C . VAL A 1 165 ? 37.382 -2.556 16.258 1.00 43.34 165 VAL A C 1
ATOM 1285 O O . VAL A 1 165 ? 37.957 -1.975 17.178 1.00 43.34 165 VAL A O 1
ATOM 1288 N N . HIS A 1 166 ? 37.497 -3.878 16.070 1.00 34.88 166 HIS A N 1
ATOM 1289 C CA . HIS A 1 166 ? 38.237 -4.799 16.944 1.00 34.88 166 HIS A CA 1
ATOM 1290 C C . HIS A 1 166 ? 39.725 -4.974 16.560 1.00 34.88 166 HIS A C 1
ATOM 1292 O O . HIS A 1 166 ? 40.114 -4.933 15.396 1.00 34.88 166 HIS A O 1
ATOM 1298 N N . LYS A 1 167 ? 40.563 -5.182 17.583 1.00 32.75 167 LYS A N 1
ATOM 1299 C CA . LYS A 1 167 ? 42.039 -5.214 17.561 1.00 32.75 167 LYS A CA 1
ATOM 1300 C C . LYS A 1 167 ? 42.576 -6.492 16.880 1.00 32.75 167 LYS A C 1
ATOM 1302 O O . LYS A 1 167 ? 42.205 -7.580 17.306 1.00 32.75 167 LYS A O 1
ATOM 1307 N N . GLY A 1 168 ? 43.483 -6.392 15.892 1.00 32.81 168 GLY A N 1
ATOM 1308 C CA . GLY A 1 168 ? 44.200 -7.581 15.375 1.00 32.81 168 GLY A CA 1
ATOM 1309 C C . GLY A 1 168 ? 44.896 -7.518 14.003 1.00 32.81 168 GLY A C 1
ATOM 1310 O O . GLY A 1 168 ? 45.678 -8.415 13.702 1.00 32.81 168 GLY A O 1
ATOM 1311 N N . PHE A 1 169 ? 44.677 -6.499 13.168 1.00 33.62 169 PHE A N 1
ATOM 1312 C CA . PHE A 1 169 ? 45.327 -6.411 11.848 1.00 33.62 169 PHE A CA 1
ATOM 1313 C C . PHE A 1 169 ? 46.746 -5.812 11.931 1.00 33.62 169 PHE A C 1
ATOM 1315 O O . PHE A 1 169 ? 46.948 -4.780 12.567 1.00 33.62 169 PHE A O 1
ATOM 1322 N N . ARG A 1 170 ? 47.733 -6.439 11.271 1.00 35.09 170 ARG A N 1
ATOM 1323 C CA . ARG A 1 170 ? 49.123 -5.953 11.147 1.00 35.09 170 ARG A CA 1
ATOM 1324 C C . ARG A 1 170 ? 49.516 -5.926 9.663 1.00 35.09 170 ARG A C 1
ATOM 1326 O O . ARG A 1 170 ? 49.401 -6.945 8.991 1.00 35.09 170 ARG A O 1
ATOM 1333 N N . THR A 1 171 ? 50.010 -4.796 9.161 1.00 37.06 171 THR A N 1
ATOM 1334 C CA . THR A 1 171 ? 50.518 -4.624 7.783 1.00 37.06 171 THR A CA 1
ATOM 1335 C C . THR A 1 171 ? 51.995 -4.203 7.792 1.00 37.06 171 THR A C 1
ATOM 1337 O O . THR A 1 171 ? 52.447 -3.524 8.712 1.00 37.06 171 THR A O 1
ATOM 1340 N N . ARG A 1 172 ? 52.777 -4.660 6.796 1.00 32.44 172 ARG A N 1
ATOM 1341 C CA . ARG A 1 172 ? 54.195 -4.289 6.592 1.00 32.44 172 ARG A CA 1
ATOM 1342 C C . ARG A 1 172 ? 54.290 -2.879 6.000 1.00 32.44 172 ARG A C 1
ATOM 1344 O O . ARG A 1 172 ? 53.597 -2.584 5.033 1.00 32.44 172 ARG A O 1
ATOM 1351 N N . VAL A 1 173 ? 55.188 -2.056 6.539 1.00 38.69 173 VAL A N 1
ATOM 1352 C CA . VAL A 1 173 ? 55.515 -0.719 6.019 1.00 38.69 173 VAL A CA 1
ATOM 1353 C C . VAL A 1 173 ? 56.667 -0.844 5.013 1.00 38.69 173 VAL A C 1
ATOM 1355 O O . VAL A 1 173 ? 57.726 -1.358 5.364 1.00 38.69 173 VAL A O 1
ATOM 1358 N N . GLY A 1 174 ? 56.448 -0.411 3.769 1.00 37.28 174 GLY A N 1
ATOM 1359 C CA . GLY A 1 174 ? 57.499 -0.153 2.774 1.00 37.28 174 GLY A CA 1
ATOM 1360 C C . GLY A 1 174 ? 57.877 1.333 2.765 1.00 37.28 174 GLY A C 1
ATOM 1361 O O . GLY A 1 174 ? 57.063 2.174 3.148 1.00 37.28 174 GLY A O 1
ATOM 1362 N N . ASN A 1 175 ? 59.111 1.655 2.372 1.00 37.12 175 ASN A N 1
ATOM 1363 C CA . ASN A 1 175 ? 59.655 3.015 2.417 1.00 37.12 175 ASN A CA 1
ATOM 1364 C C . ASN A 1 175 ? 59.085 3.879 1.263 1.00 37.12 175 ASN A C 1
ATOM 1366 O O . ASN A 1 175 ? 59.077 3.404 0.126 1.00 37.12 175 ASN A O 1
ATOM 1370 N N . PRO A 1 176 ? 58.630 5.133 1.486 1.00 41.00 176 PRO A N 1
ATOM 1371 C CA . PRO A 1 176 ? 57.966 5.938 0.451 1.00 41.00 176 PRO A CA 1
ATOM 1372 C C . PRO A 1 176 ? 58.891 6.452 -0.662 1.00 41.00 176 PRO A C 1
ATOM 1374 O O . PRO A 1 176 ? 58.406 7.056 -1.617 1.00 41.00 176 PRO A O 1
ATOM 1377 N N . THR A 1 177 ? 60.204 6.250 -0.544 1.00 40.72 177 THR A N 1
ATOM 1378 C CA . THR A 1 177 ? 61.196 6.653 -1.552 1.00 40.72 177 THR A CA 1
ATOM 1379 C C . THR A 1 177 ? 61.597 5.545 -2.521 1.00 40.72 177 THR A C 1
ATOM 1381 O O . THR A 1 177 ? 62.329 5.830 -3.464 1.00 40.72 177 THR A O 1
ATOM 1384 N N . ASP A 1 178 ? 61.059 4.331 -2.387 1.00 39.50 178 ASP A N 1
ATOM 1385 C CA . ASP A 1 178 ? 61.185 3.310 -3.432 1.00 39.50 178 ASP A CA 1
ATOM 1386 C C . ASP A 1 178 ? 60.145 3.569 -4.539 1.00 39.50 178 ASP A C 1
ATOM 1388 O O . ASP A 1 178 ? 59.155 2.857 -4.707 1.00 39.50 178 ASP A O 1
ATOM 1392 N N . ARG A 1 179 ? 60.370 4.652 -5.289 1.00 37.53 179 ARG A N 1
ATOM 1393 C CA . ARG A 1 179 ? 59.931 4.801 -6.680 1.00 37.53 179 ARG A CA 1
ATOM 1394 C C . ARG A 1 179 ? 61.171 5.031 -7.541 1.00 37.53 179 ARG A C 1
ATOM 1396 O O . ARG A 1 179 ? 61.635 6.163 -7.672 1.00 37.53 179 ARG A O 1
ATOM 1403 N N . LEU A 1 180 ? 61.664 3.946 -8.132 1.00 37.44 180 LEU A N 1
ATOM 1404 C CA . LEU A 1 180 ? 62.036 3.921 -9.546 1.00 37.44 180 LEU A CA 1
ATOM 1405 C C . LEU A 1 180 ? 60.933 3.162 -10.284 1.00 37.44 180 LEU A C 1
ATOM 1407 O O . LEU A 1 180 ? 60.482 2.132 -9.731 1.00 37.44 180 LEU A O 1
#